Protein AF-I0L6U1-F1 (afdb_monomer)

Solvent-accessible surface area (backbone atoms only — not comparable to full-atom values): 15516 Å² total; per-residue (Å²): 133,87,78,76,74,51,78,71,51,51,55,49,51,53,52,52,51,53,35,51,51,42,42,55,50,38,71,70,42,63,85,95,38,74,67,36,55,51,37,48,51,51,34,51,59,60,47,44,64,58,26,42,58,58,28,59,77,56,52,88,71,85,56,61,62,67,60,38,32,51,38,11,44,52,19,44,51,56,30,65,77,66,64,60,70,90,75,77,57,56,66,65,77,57,30,54,61,44,18,52,47,39,42,55,47,46,56,71,77,65,55,45,71,44,97,70,62,68,71,44,60,55,45,34,60,51,46,56,52,51,48,55,52,40,25,69,73,67,77,40,84,67,53,62,66,58,50,12,64,77,68,76,48,53,51,68,58,47,51,51,18,56,56,53,54,53,41,41,59,74,80,59,47,79,39,56,37,97,88,38,79,90,39,33,46,50,77,72,60,82,74,90,62,67,65,59,59,50,50,55,51,50,64,60,42,50,63,61,50,68,73,43,54,75,68,53,45,53,50,50,59,58,51,57,71,73,67,64,84,83,78,78,74,79,77,75,80,77,79,81,78,86,86,73,91,76,86,82,81,85,79,86,79,84,86,83,84,135

Organism: NCBI:txid1150864

InterPro domains:
  IPR007624 RNA polymerase sigma-70 region 3 [PF04539] (122-189)
  IPR007627 RNA polymerase sigma-70 region 2 [PF04542] (44-112)
  IPR013324 RNA polymerase sigma factor, region 3/4-like [SSF88659] (116-190)
  IPR013325 RNA polymerase sigma factor, region 2 [SSF88946] (26-112)
  IPR014284 RNA polymerase sigma-70-like domain [TIGR02937] (39-222)

Nearest PDB structures (foldseek):
  6ccv-assembly1_F  TM=6.770E-01  e=2.256E-10  Mycolicibacterium smegmatis MC2 155
  5tw1-assembly1_F  TM=6.681E-01  e=2.256E-10  Mycolicibacterium smegmatis MC2 155
  8r6p-assembly1_F  TM=6.878E-01  e=1.847E-10  Mycolicibacterium smegmatis MC2 155
  6dcf-assembly1_F  TM=6.443E-01  e=2.042E-10  Mycolicibacterium smegmatis MC2 155
  5x22-assembly1_F  TM=7.477E-01  e=3.909E-09  Thermus thermophilus HB27

Secondary structure (DSSP, 8-state):
---PPPHHHHHHHHHHHHHHHHHHHHHHSPTT-HHHHHHHHHHHHHHHHHHHHHHHTTTTSSS-HHHHHHHHHHHHHHHHHH--GGG---HHHHHHHHHHHHHHHHHHHTS-SS---HHHHHHHHHHHHHHHHHHHHHSSPPPHHHHHHHHTS-HHHHHHHHHHHHTT-PPPTTSBPSS-TT-BGGGG-----HHHHHHHHHHHHHHHHHTS-HHHHHHHHHHHHH---------PPPPPP-----PPP---------

Foldseek 3Di:
DDDDDDPVVVVVVVLVVVLQVLLVVLQPDDPPDPVNVVSLVVNLVSCLVVLLVLLVVVPPVQDDSVVSSVQLSVLQSVLSVPDDCVVVDDSCRSSNVSSNVSSVVCLQPPQFQDDDDPLLSVVLVLLVVLQVVVCVVVVHGDDLVSSCVVVVHDSVSSVSSVVSVCRSDDDDQQPADPVDNPHGVVNPDDDDDVVVVVVVVVVVVPVVLVPDDPVVNVVCVVVVVVDDDDPPDPDDPDDDDDPDDDDDDDDDDDDDDD

pLDDT: mean 78.31, std 18.58, range [31.81, 97.38]

Structure (mmCIF, N/CA/C/O backbone):
data_AF-I0L6U1-F1
#
_entry.id   AF-I0L6U1-F1
#
loop_
_atom_site.group_PDB
_atom_site.id
_atom_site.type_symbol
_atom_site.label_atom_id
_atom_site.label_alt_id
_atom_site.label_comp_id
_atom_site.label_asym_id
_atom_site.label_entity_id
_atom_site.label_seq_id
_atom_site.pdbx_PDB_ins_code
_atom_site.Cartn_x
_atom_site.Cartn_y
_atom_site.Cartn_z
_atom_site.occupancy
_atom_site.B_iso_or_equiv
_atom_site.auth_seq_id
_atom_site.auth_comp_id
_atom_site.auth_asym_id
_atom_site.auth_atom_id
_atom_site.pdbx_PDB_model_num
ATOM 1 N N . MET A 1 1 ? -3.133 31.484 -28.232 1.00 36.41 1 MET A N 1
ATOM 2 C CA . MET A 1 1 ? -2.146 32.046 -27.288 1.00 36.41 1 MET A CA 1
ATOM 3 C C . MET A 1 1 ? -1.251 30.884 -26.896 1.00 36.41 1 MET A C 1
ATOM 5 O O . MET A 1 1 ? -1.637 30.113 -26.030 1.00 36.41 1 MET A O 1
ATOM 9 N N . ASP A 1 2 ? -0.146 30.685 -27.615 1.00 44.88 2 ASP A N 1
ATOM 10 C CA . ASP A 1 2 ? 0.854 29.675 -27.253 1.00 44.88 2 ASP A CA 1
ATOM 11 C C . ASP A 1 2 ? 1.682 30.226 -26.095 1.00 44.88 2 ASP A C 1
ATOM 13 O O . ASP A 1 2 ? 2.435 31.189 -26.252 1.00 44.88 2 ASP A O 1
ATOM 17 N N . VAL A 1 3 ? 1.473 29.671 -24.903 1.00 53.56 3 VAL A N 1
ATOM 18 C CA . VAL A 1 3 ? 2.303 29.975 -23.739 1.00 53.56 3 VAL A CA 1
ATOM 19 C C . VAL A 1 3 ? 3.623 29.244 -23.948 1.00 53.56 3 VAL A C 1
ATOM 21 O O . VAL A 1 3 ? 3.666 28.017 -23.910 1.00 53.56 3 VAL A O 1
ATOM 24 N N . ALA A 1 4 ? 4.691 29.995 -24.221 1.00 51.00 4 ALA A N 1
ATOM 25 C CA . ALA A 1 4 ? 6.026 29.429 -24.359 1.00 51.00 4 ALA A CA 1
ATOM 26 C C . ALA A 1 4 ? 6.419 28.709 -23.052 1.00 51.00 4 ALA A C 1
ATOM 28 O O . ALA A 1 4 ? 6.238 29.289 -21.975 1.00 51.00 4 ALA A O 1
ATOM 29 N N . PRO A 1 5 ? 6.951 27.474 -23.126 1.00 52.81 5 PRO A N 1
ATOM 30 C CA . PRO A 1 5 ? 7.275 26.693 -21.941 1.00 52.81 5 PRO A CA 1
ATOM 31 C C . PRO A 1 5 ? 8.310 27.429 -21.092 1.00 52.81 5 PRO A C 1
ATOM 33 O O . PRO A 1 5 ? 9.274 28.009 -21.603 1.00 52.81 5 PRO A O 1
ATOM 36 N N . THR A 1 6 ? 8.104 27.409 -19.780 1.00 72.50 6 THR A N 1
ATOM 37 C CA . THR A 1 6 ? 9.019 28.012 -18.811 1.00 72.50 6 THR A CA 1
ATOM 38 C C . THR A 1 6 ? 10.392 27.336 -18.879 1.00 72.50 6 THR A C 1
ATOM 40 O O . THR A 1 6 ? 10.518 26.170 -19.251 1.00 72.50 6 THR A O 1
ATOM 43 N N . ARG A 1 7 ? 11.458 28.033 -18.463 1.00 61.06 7 ARG A N 1
ATOM 44 C CA . ARG A 1 7 ? 12.828 27.476 -18.442 1.00 61.06 7 ARG A CA 1
ATOM 45 C C . ARG A 1 7 ? 12.918 26.131 -17.698 1.00 61.06 7 ARG A C 1
ATOM 47 O O . ARG A 1 7 ? 13.740 25.296 -18.050 1.00 61.06 7 ARG A O 1
ATOM 54 N N . GLY A 1 8 ? 12.072 25.911 -16.687 1.00 55.09 8 GLY A N 1
ATOM 55 C CA . GLY A 1 8 ? 11.981 24.639 -15.962 1.00 55.09 8 GLY A CA 1
ATOM 56 C C . GLY A 1 8 ? 11.277 23.519 -16.738 1.00 55.09 8 GLY A C 1
ATOM 57 O O . GLY A 1 8 ? 11.640 22.357 -16.576 1.00 55.09 8 GLY A O 1
ATOM 58 N N . GLU A 1 9 ? 10.310 23.847 -17.595 1.00 58.50 9 GLU A N 1
ATOM 59 C CA . GLU A 1 9 ? 9.655 22.887 -18.495 1.00 58.50 9 GLU A CA 1
ATOM 60 C C . GLU A 1 9 ? 10.578 22.485 -19.642 1.00 58.50 9 GLU A C 1
ATOM 62 O O . GLU A 1 9 ? 10.697 21.300 -19.919 1.00 58.50 9 GLU A O 1
ATOM 67 N N . GLN A 1 10 ? 11.327 23.430 -20.217 1.00 55.44 10 GLN A N 1
ATOM 68 C CA . GLN A 1 10 ? 12.311 23.143 -21.270 1.00 55.44 10 GLN A CA 1
ATOM 69 C C . GLN A 1 10 ? 13.421 22.193 -20.792 1.00 55.44 10 GLN A C 1
ATOM 71 O O . GLN A 1 10 ? 13.793 21.263 -21.500 1.00 55.44 10 GLN A O 1
ATOM 76 N N . VAL A 1 11 ? 13.925 22.388 -19.566 1.00 59.78 11 VAL A N 1
ATOM 77 C CA . VAL A 1 11 ? 14.947 21.508 -18.968 1.00 59.78 11 VAL A CA 1
ATOM 78 C C . VAL A 1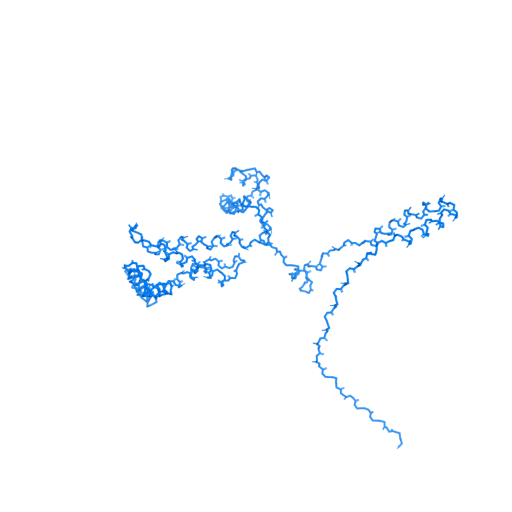 11 ? 14.398 20.105 -18.691 1.00 59.78 11 VAL A C 1
ATOM 80 O O . VAL A 1 11 ? 15.120 19.127 -18.860 1.00 59.78 11 VAL A O 1
ATOM 83 N N . ARG A 1 12 ? 13.128 19.986 -18.286 1.00 60.38 12 ARG A N 1
ATOM 84 C CA . ARG A 1 12 ? 12.466 18.683 -18.108 1.00 60.38 12 ARG A CA 1
ATOM 85 C C . ARG A 1 12 ? 12.261 17.972 -19.441 1.00 60.38 12 ARG A C 1
ATOM 87 O O . ARG A 1 12 ? 12.571 16.797 -19.542 1.00 60.38 12 ARG A O 1
ATOM 94 N N . GLN A 1 13 ? 11.816 18.706 -20.453 1.00 61.59 13 GLN A N 1
ATOM 95 C CA . GLN A 1 13 ? 11.529 18.175 -21.780 1.00 61.59 13 GLN A CA 1
ATOM 96 C C . GLN A 1 13 ? 12.799 17.661 -22.479 1.00 61.59 13 GLN A C 1
ATOM 98 O O . GLN A 1 13 ? 12.787 16.566 -23.024 1.00 61.59 13 GLN A O 1
ATOM 103 N N . ALA A 1 14 ? 13.919 18.383 -22.362 1.00 57.34 14 ALA A N 1
ATOM 104 C CA . ALA A 1 14 ? 15.221 17.912 -22.842 1.00 57.34 14 ALA A CA 1
ATOM 105 C C . ALA A 1 14 ? 15.718 16.662 -22.085 1.00 57.34 14 ALA A C 1
ATOM 107 O O . ALA A 1 14 ? 16.212 15.723 -22.700 1.00 57.34 14 ALA A O 1
ATOM 108 N N . ALA A 1 15 ? 15.539 16.610 -20.759 1.00 63.19 15 ALA A N 1
ATOM 109 C CA . ALA A 1 15 ? 15.903 15.431 -19.969 1.00 63.19 15 ALA A CA 1
ATOM 110 C C . ALA A 1 15 ? 15.043 14.197 -20.311 1.00 63.19 15 ALA A C 1
ATOM 112 O O . ALA A 1 15 ? 15.543 13.073 -20.275 1.00 63.19 15 ALA A O 1
ATOM 113 N N . ASP A 1 16 ? 13.771 14.404 -20.661 1.00 72.38 16 ASP A N 1
ATOM 114 C CA . ASP A 1 16 ? 12.862 13.344 -21.103 1.00 72.38 16 ASP A CA 1
ATOM 115 C C . ASP A 1 16 ? 13.254 12.807 -22.497 1.00 72.38 16 ASP A C 1
ATOM 117 O O . ASP A 1 16 ? 13.205 11.595 -22.727 1.00 72.38 16 ASP A O 1
ATOM 121 N N . GLU A 1 17 ? 13.701 13.678 -23.411 1.00 74.94 17 GLU A N 1
ATOM 122 C CA . GLU A 1 17 ? 14.221 13.293 -24.733 1.00 74.94 17 GLU A CA 1
ATOM 123 C C . GLU A 1 17 ? 15.527 12.487 -24.629 1.00 74.94 17 GLU A C 1
ATOM 125 O O . GLU A 1 17 ? 15.650 11.425 -25.248 1.00 74.94 17 GLU A O 1
ATOM 130 N N . ASP A 1 18 ? 16.463 12.926 -23.783 1.00 81.88 18 ASP A N 1
ATOM 131 C CA . ASP A 1 18 ? 17.715 12.207 -23.521 1.00 81.88 18 ASP A CA 1
ATOM 132 C C . ASP A 1 18 ? 17.451 10.823 -22.896 1.00 81.88 18 ASP A C 1
ATOM 134 O O . ASP A 1 18 ? 18.053 9.817 -23.286 1.00 81.88 18 ASP A O 1
ATOM 138 N N . ALA A 1 19 ? 16.497 10.735 -21.962 1.00 85.88 19 ALA A N 1
ATOM 139 C CA . ALA A 1 19 ? 16.099 9.473 -21.341 1.00 85.88 19 ALA A CA 1
ATOM 140 C C . ALA A 1 19 ? 15.472 8.494 -22.351 1.00 85.88 19 ALA A C 1
ATOM 142 O O . ALA A 1 19 ? 15.736 7.288 -22.302 1.00 85.88 19 ALA A O 1
ATOM 143 N N . ALA A 1 20 ? 14.670 9.001 -23.293 1.00 85.44 20 ALA A N 1
ATOM 144 C CA . ALA A 1 20 ? 14.087 8.199 -24.364 1.00 85.44 20 ALA A CA 1
ATOM 145 C C . ALA A 1 20 ? 15.154 7.678 -25.343 1.00 85.44 20 ALA A C 1
ATOM 147 O O . ALA A 1 20 ? 15.088 6.520 -25.766 1.00 85.44 20 ALA A O 1
ATOM 148 N N . ALA A 1 21 ? 16.167 8.491 -25.663 1.00 87.94 21 ALA A N 1
ATOM 149 C CA . ALA A 1 21 ? 17.284 8.080 -26.510 1.00 87.94 21 ALA A CA 1
ATOM 150 C C . ALA A 1 21 ? 18.113 6.953 -25.866 1.00 87.94 21 ALA A C 1
ATOM 152 O O . ALA A 1 21 ? 18.388 5.943 -26.523 1.00 87.94 21 ALA A O 1
ATOM 153 N N . LEU A 1 22 ? 18.431 7.076 -24.571 1.00 91.06 22 LEU A N 1
ATOM 154 C CA . LEU A 1 22 ? 19.118 6.032 -23.799 1.00 91.06 22 LEU A CA 1
ATOM 155 C C . LEU A 1 22 ? 18.323 4.722 -23.780 1.00 91.06 22 LEU A C 1
ATOM 157 O O . LEU A 1 22 ? 18.888 3.643 -23.964 1.00 91.06 22 LEU A O 1
ATOM 161 N N . LEU A 1 23 ? 17.000 4.803 -23.605 1.00 90.81 23 LEU A N 1
ATOM 162 C CA . LEU A 1 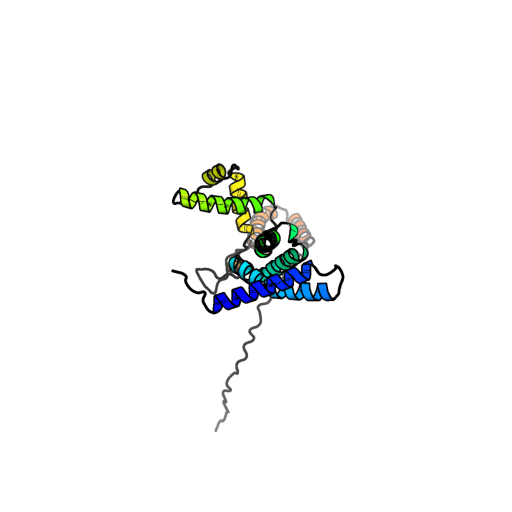23 ? 16.133 3.627 -23.627 1.00 90.81 23 LEU A CA 1
ATOM 163 C C . LEU A 1 23 ? 16.124 2.956 -25.008 1.00 90.81 23 LEU A C 1
ATOM 165 O O . LEU A 1 23 ? 16.196 1.730 -25.102 1.00 90.81 23 LEU A O 1
ATOM 169 N N . ALA A 1 24 ? 16.085 3.739 -26.086 1.00 89.50 24 ALA A N 1
ATOM 170 C CA . ALA A 1 24 ? 16.144 3.206 -27.443 1.00 89.50 24 ALA A CA 1
ATOM 171 C C . ALA A 1 24 ? 17.492 2.526 -27.747 1.00 89.50 24 ALA A C 1
ATOM 173 O O . ALA A 1 24 ? 17.530 1.529 -28.470 1.00 89.50 24 ALA A O 1
ATOM 174 N N . GLU A 1 25 ? 18.612 3.042 -27.231 1.00 90.44 25 GLU A N 1
ATOM 175 C CA . GLU A 1 25 ? 19.919 2.369 -27.305 1.00 90.44 25 GLU A CA 1
ATOM 176 C C . GLU A 1 25 ? 19.929 1.068 -26.486 1.00 90.44 25 GLU A C 1
ATOM 178 O O . GLU A 1 25 ? 20.313 0.018 -27.006 1.00 90.44 25 GLU A O 1
ATOM 183 N N . TYR A 1 26 ? 19.429 1.104 -25.246 1.00 91.31 26 TYR A N 1
ATOM 184 C CA . TYR A 1 26 ? 19.311 -0.068 -24.373 1.00 91.31 26 TYR A CA 1
ATOM 185 C C . TYR A 1 26 ? 18.528 -1.215 -25.026 1.00 91.31 26 TYR A C 1
ATOM 187 O O . TYR A 1 26 ? 18.982 -2.360 -25.007 1.00 91.31 26 TYR A O 1
ATOM 195 N N . VAL A 1 27 ? 17.382 -0.917 -25.645 1.00 89.00 27 VAL A N 1
ATOM 196 C CA . VAL A 1 27 ? 16.539 -1.937 -26.284 1.00 89.00 27 VAL A CA 1
ATOM 197 C C . VAL A 1 27 ? 17.226 -2.565 -27.502 1.00 89.00 27 VAL A C 1
ATOM 199 O O . VAL A 1 27 ? 17.110 -3.773 -27.704 1.00 89.00 27 VAL A O 1
ATOM 202 N N . ARG A 1 28 ? 17.971 -1.775 -28.289 1.00 88.56 28 ARG A N 1
ATOM 203 C CA . ARG A 1 28 ? 18.677 -2.242 -29.500 1.00 88.56 28 ARG A CA 1
ATOM 204 C C . ARG A 1 28 ? 19.977 -2.996 -29.213 1.00 88.56 28 ARG A C 1
ATOM 206 O O . ARG A 1 28 ? 20.454 -3.718 -30.083 1.00 88.56 28 ARG A O 1
ATOM 213 N N . THR A 1 29 ? 20.568 -2.805 -28.036 1.00 90.06 29 THR A N 1
ATOM 214 C CA . THR A 1 29 ? 21.841 -3.435 -27.656 1.00 90.06 29 THR A CA 1
ATOM 215 C C . THR A 1 29 ? 21.640 -4.924 -27.378 1.00 90.06 29 THR A C 1
ATOM 217 O O . THR A 1 29 ? 20.667 -5.301 -26.733 1.00 90.06 29 THR A O 1
ATOM 220 N N . GLU A 1 30 ? 22.561 -5.787 -27.805 1.00 84.00 30 GLU A N 1
ATOM 221 C CA . GLU A 1 30 ? 22.468 -7.233 -27.567 1.00 84.00 30 GLU A CA 1
ATOM 222 C C . GLU A 1 30 ? 22.406 -7.596 -26.074 1.00 84.00 30 GLU A C 1
ATOM 224 O O . GLU A 1 30 ? 23.002 -6.939 -25.208 1.00 84.00 30 GLU A O 1
ATOM 229 N N . VAL A 1 31 ? 21.650 -8.656 -25.777 1.00 81.00 31 VAL A N 1
ATOM 230 C CA . VAL A 1 31 ? 21.481 -9.199 -24.424 1.00 81.00 31 VAL A CA 1
ATOM 231 C C . VAL A 1 31 ? 22.826 -9.732 -23.908 1.00 81.00 31 VAL A C 1
ATOM 233 O O . VAL A 1 31 ? 23.614 -10.261 -24.680 1.00 81.00 31 VAL A O 1
ATOM 236 N N . ASP A 1 32 ? 23.072 -9.592 -22.602 1.00 79.25 32 ASP A N 1
ATOM 237 C CA . ASP A 1 32 ? 24.260 -10.115 -21.896 1.00 79.25 32 ASP A CA 1
ATOM 238 C C . ASP A 1 32 ? 25.607 -9.432 -22.219 1.00 79.25 32 ASP A C 1
ATOM 240 O O . ASP A 1 32 ? 26.688 -9.979 -22.014 1.00 79.25 32 ASP A O 1
ATOM 244 N N . THR A 1 33 ? 25.564 -8.183 -22.685 1.00 89.00 33 THR A N 1
ATOM 245 C CA . THR A 1 33 ? 26.766 -7.352 -22.846 1.00 89.00 33 THR A CA 1
ATOM 246 C C . THR A 1 33 ? 26.989 -6.443 -21.633 1.00 89.00 33 THR A C 1
ATOM 248 O O . THR A 1 33 ? 26.040 -5.906 -21.054 1.00 89.00 33 THR A O 1
ATOM 251 N N . ALA A 1 34 ? 28.255 -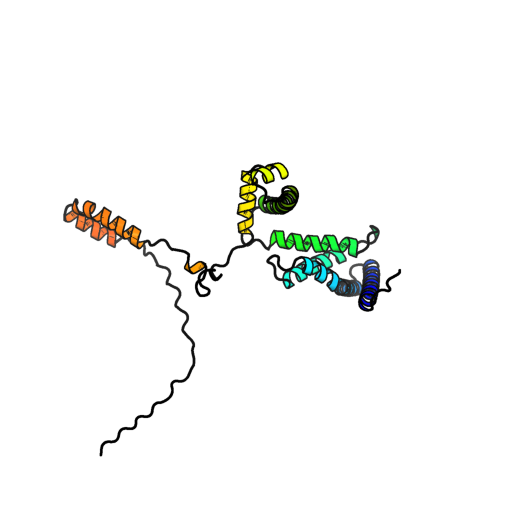6.188 -21.275 1.00 90.62 34 ALA A N 1
ATOM 252 C CA . ALA A 1 34 ? 28.603 -5.214 -20.230 1.00 90.62 34 ALA A CA 1
ATOM 253 C C . ALA A 1 34 ? 28.003 -3.826 -20.529 1.00 90.62 34 ALA A C 1
ATOM 255 O O . ALA A 1 34 ? 27.442 -3.175 -19.647 1.00 90.62 34 ALA A O 1
ATOM 256 N N . ARG A 1 35 ? 28.011 -3.438 -21.812 1.00 89.69 35 ARG A N 1
ATOM 257 C CA . ARG A 1 35 ? 27.401 -2.198 -22.299 1.00 89.69 35 ARG A CA 1
ATOM 258 C C . ARG A 1 35 ? 25.899 -2.132 -22.018 1.00 89.69 35 ARG A C 1
ATOM 260 O O . ARG A 1 35 ? 25.410 -1.090 -21.591 1.00 89.69 35 ARG A O 1
ATOM 267 N N . ARG A 1 36 ? 25.156 -3.230 -22.196 1.00 90.38 36 ARG A N 1
ATOM 268 C CA . ARG A 1 36 ? 23.719 -3.266 -21.882 1.00 90.38 36 ARG A CA 1
ATOM 269 C C . ARG A 1 36 ? 23.456 -3.055 -20.392 1.00 90.38 36 ARG A C 1
ATOM 271 O O . ARG A 1 36 ? 22.470 -2.409 -20.044 1.00 90.38 36 ARG A O 1
ATOM 278 N N . GLN A 1 37 ? 24.325 -3.554 -19.515 1.00 90.94 37 GLN A N 1
ATOM 279 C CA . GLN A 1 37 ? 24.183 -3.363 -18.070 1.00 90.94 37 GLN A CA 1
ATOM 280 C C . GLN A 1 37 ? 24.470 -1.916 -17.633 1.00 90.94 37 GLN A C 1
ATOM 282 O O . GLN A 1 37 ? 23.784 -1.382 -16.752 1.00 90.94 37 GLN A O 1
ATOM 287 N N . GLU A 1 38 ? 25.445 -1.262 -18.266 1.00 93.19 38 GLU A N 1
ATOM 288 C CA . GLU A 1 38 ? 25.709 0.171 -18.089 1.00 93.19 38 GLU A CA 1
ATOM 289 C C . GLU A 1 38 ? 24.510 1.003 -18.551 1.00 93.19 38 GLU A C 1
ATOM 291 O O . GLU A 1 38 ? 23.947 1.758 -17.757 1.00 93.19 38 GLU A O 1
ATOM 296 N N . LEU A 1 39 ? 24.039 0.767 -19.780 1.00 93.50 39 LEU A N 1
ATOM 297 C CA . LEU A 1 39 ? 22.868 1.438 -20.349 1.00 93.50 39 LEU A CA 1
ATOM 298 C C . LEU A 1 39 ? 21.620 1.238 -19.491 1.00 93.50 39 LEU A C 1
ATOM 300 O O . LEU A 1 39 ? 20.900 2.192 -19.219 1.00 93.50 39 LEU A O 1
ATOM 304 N N . ARG A 1 40 ? 21.386 0.023 -18.985 1.00 94.12 40 ARG A N 1
ATOM 305 C CA . ARG A 1 40 ? 20.296 -0.256 -18.041 1.00 94.12 40 ARG A CA 1
ATOM 306 C C . ARG A 1 40 ? 20.372 0.657 -16.820 1.00 94.12 40 ARG A C 1
ATOM 308 O O . ARG A 1 40 ? 19.365 1.217 -16.394 1.00 94.12 40 ARG A O 1
ATOM 315 N N . THR A 1 41 ? 21.564 0.800 -16.248 1.00 94.69 41 THR A N 1
ATOM 316 C CA . THR A 1 41 ? 21.791 1.639 -15.066 1.00 94.69 41 THR A CA 1
ATOM 317 C C . THR A 1 41 ? 21.564 3.116 -15.383 1.00 94.69 41 THR A C 1
ATOM 319 O O . THR A 1 41 ? 20.949 3.820 -14.583 1.00 94.69 41 THR A O 1
ATOM 322 N N . GLU A 1 42 ? 22.022 3.585 -16.543 1.00 94.81 42 GLU A N 1
ATOM 323 C CA . GLU A 1 42 ? 21.817 4.958 -17.015 1.00 94.81 42 GLU A CA 1
ATOM 324 C C . GLU A 1 42 ? 20.336 5.266 -17.254 1.00 94.81 42 GLU A C 1
ATOM 326 O O . GLU A 1 42 ? 19.833 6.260 -16.732 1.00 94.81 42 GLU A O 1
ATOM 331 N N . VAL A 1 43 ? 19.611 4.371 -17.931 1.00 94.38 43 VAL A N 1
ATOM 332 C CA . VAL A 1 43 ? 18.160 4.479 -18.150 1.00 94.38 43 VAL A CA 1
ATOM 333 C C . VAL A 1 43 ? 17.413 4.538 -16.819 1.00 94.38 43 VAL A C 1
ATOM 335 O O . VAL A 1 43 ? 16.596 5.433 -16.607 1.00 94.38 43 VAL A O 1
ATOM 338 N N . ILE A 1 44 ? 17.713 3.632 -15.880 1.00 94.81 44 ILE A N 1
ATOM 339 C CA . ILE A 1 44 ? 17.081 3.651 -14.553 1.00 94.81 44 ILE A CA 1
ATOM 340 C C . ILE A 1 44 ? 17.337 4.996 -13.867 1.00 94.81 44 ILE A C 1
ATOM 342 O O . ILE A 1 44 ? 16.394 5.596 -13.354 1.00 94.81 44 ILE A O 1
ATOM 346 N N . ARG A 1 45 ? 18.582 5.495 -13.880 1.00 95.06 45 ARG A N 1
ATOM 347 C CA . ARG A 1 45 ? 18.940 6.791 -13.280 1.00 95.06 45 ARG A CA 1
ATOM 348 C C . ARG A 1 45 ? 18.182 7.951 -13.917 1.00 95.06 45 ARG A C 1
ATOM 350 O O . ARG A 1 45 ? 17.690 8.801 -13.176 1.00 95.06 45 ARG A O 1
ATOM 357 N N . ALA A 1 46 ? 18.055 7.960 -15.242 1.00 94.31 46 ALA A N 1
ATOM 358 C CA . ALA A 1 46 ? 17.331 8.992 -15.976 1.00 94.31 46 ALA A CA 1
ATOM 359 C C . ALA A 1 46 ? 15.852 9.060 -15.557 1.00 94.31 46 ALA A C 1
ATOM 361 O O . ALA A 1 46 ? 15.313 10.147 -15.363 1.00 94.31 46 ALA A O 1
ATOM 362 N N . PHE A 1 47 ? 15.218 7.910 -15.301 1.00 94.44 47 PHE A N 1
ATOM 363 C CA . PHE A 1 47 ? 13.811 7.834 -14.891 1.00 94.44 47 PHE A CA 1
ATOM 364 C C . PHE A 1 47 ? 13.571 7.818 -13.365 1.00 94.44 47 PHE A C 1
ATOM 366 O O . PHE A 1 47 ? 12.416 7.796 -12.929 1.00 94.44 47 PHE A O 1
ATOM 373 N N . LEU A 1 48 ? 14.604 7.901 -12.514 1.00 94.62 48 LEU A N 1
ATOM 374 C CA . LEU A 1 48 ? 14.422 8.009 -11.053 1.00 94.62 48 LEU A CA 1
ATOM 375 C C . LEU A 1 48 ? 13.507 9.175 -10.623 1.00 94.62 48 LEU A C 1
ATOM 377 O O . LEU A 1 48 ? 12.676 8.972 -9.728 1.00 94.62 48 LEU A O 1
ATOM 381 N N . PRO A 1 49 ? 13.581 10.380 -11.230 1.00 94.62 49 PRO A N 1
ATOM 382 C CA . PRO A 1 49 ? 12.669 11.471 -10.895 1.00 94.62 49 PRO A CA 1
ATOM 383 C C . PRO A 1 49 ? 11.196 11.116 -11.130 1.00 94.62 49 PRO A C 1
ATOM 385 O O . PRO A 1 49 ? 10.348 11.508 -10.327 1.00 94.62 49 PRO A O 1
ATOM 388 N N . LEU A 1 50 ? 10.877 10.338 -12.173 1.00 93.06 50 LEU A N 1
ATOM 389 C CA . LEU A 1 50 ? 9.517 9.856 -12.437 1.00 93.06 50 LEU A CA 1
ATOM 390 C C . LEU A 1 50 ? 9.024 8.972 -11.286 1.00 93.06 50 LEU A C 1
ATOM 392 O O . LEU A 1 50 ? 7.956 9.230 -10.727 1.00 93.06 50 LEU A O 1
ATOM 396 N N . ALA A 1 51 ? 9.819 7.976 -10.886 1.00 95.00 51 ALA A N 1
ATOM 397 C CA . ALA A 1 51 ? 9.483 7.093 -9.770 1.00 95.00 51 ALA A CA 1
ATOM 398 C C . ALA A 1 51 ? 9.287 7.879 -8.461 1.00 95.00 51 ALA A C 1
ATOM 400 O O . ALA A 1 51 ? 8.297 7.672 -7.755 1.00 95.00 51 ALA A O 1
ATOM 401 N N . ARG A 1 52 ? 10.167 8.849 -8.174 1.00 96.25 52 ARG A N 1
ATOM 402 C CA . ARG A 1 52 ? 10.057 9.728 -6.998 1.00 96.25 52 ARG A CA 1
ATOM 403 C C . ARG A 1 52 ? 8.782 10.572 -7.022 1.00 96.25 52 ARG A C 1
ATOM 405 O O . ARG A 1 52 ? 8.083 10.655 -6.015 1.00 96.25 52 ARG A O 1
ATOM 412 N N . ASN A 1 53 ? 8.451 11.168 -8.168 1.00 94.88 53 ASN A N 1
ATOM 413 C CA . ASN A 1 53 ? 7.234 11.963 -8.339 1.00 94.88 53 ASN A CA 1
ATOM 414 C C . ASN A 1 53 ? 5.963 11.122 -8.173 1.00 94.88 53 ASN A C 1
ATOM 416 O O . ASN A 1 53 ? 4.976 11.607 -7.620 1.00 94.88 53 ASN A O 1
ATOM 420 N N . LEU A 1 54 ? 5.974 9.864 -8.621 1.00 93.62 54 LEU A N 1
ATOM 421 C CA . LEU A 1 54 ? 4.866 8.938 -8.396 1.00 93.62 54 LEU A CA 1
ATOM 422 C C . LEU A 1 54 ? 4.743 8.560 -6.915 1.00 93.62 54 LEU A C 1
ATOM 424 O O . LEU A 1 54 ? 3.634 8.609 -6.387 1.00 93.62 54 LEU A O 1
ATOM 428 N N . ALA A 1 55 ? 5.853 8.268 -6.230 1.00 94.25 55 ALA A N 1
ATOM 429 C CA . ALA A 1 55 ? 5.868 7.958 -4.797 1.00 94.25 55 ALA A CA 1
ATOM 430 C C . ALA A 1 55 ? 5.323 9.111 -3.932 1.00 94.25 55 ALA A C 1
ATOM 432 O O . ALA A 1 55 ? 4.519 8.876 -3.031 1.00 94.25 55 ALA A O 1
ATOM 433 N N . LEU A 1 56 ? 5.672 10.365 -4.250 1.00 93.50 56 LEU A N 1
ATOM 434 C CA . LEU A 1 56 ? 5.202 11.555 -3.522 1.00 93.50 56 LEU A CA 1
ATOM 435 C C . LEU A 1 56 ? 3.669 11.676 -3.466 1.00 93.50 56 LEU A C 1
ATOM 437 O O . LEU A 1 56 ? 3.120 12.165 -2.479 1.00 93.50 56 LEU A O 1
ATOM 441 N N . ARG A 1 57 ? 2.948 11.166 -4.474 1.00 90.81 57 ARG A N 1
ATOM 442 C CA . ARG A 1 57 ? 1.470 11.156 -4.493 1.00 90.81 57 ARG A CA 1
ATOM 443 C C . ARG A 1 57 ? 0.855 10.253 -3.417 1.00 90.81 57 ARG A C 1
ATOM 445 O O . ARG A 1 57 ? -0.342 10.347 -3.145 1.00 90.81 57 ARG A O 1
ATOM 452 N N . TYR A 1 58 ? 1.657 9.364 -2.836 1.00 87.75 58 TYR A N 1
ATOM 453 C CA . TYR A 1 58 ? 1.262 8.409 -1.804 1.00 87.75 58 TYR A CA 1
ATOM 454 C C . TYR A 1 58 ? 1.805 8.772 -0.416 1.00 87.75 58 TYR A C 1
ATOM 456 O O . TYR A 1 58 ? 1.568 8.017 0.527 1.00 87.75 58 TYR A O 1
ATOM 464 N N . HIS A 1 59 ? 2.490 9.915 -0.268 1.00 84.88 59 HIS A N 1
ATOM 465 C CA . HIS A 1 59 ? 2.986 10.363 1.034 1.00 84.88 59 HIS A CA 1
ATOM 466 C C . HIS A 1 59 ? 1.835 10.558 2.042 1.00 84.88 59 HIS A C 1
ATOM 468 O O . HIS A 1 59 ? 0.690 10.816 1.658 1.00 84.88 59 HIS A O 1
ATOM 474 N N . GLY A 1 60 ? 2.145 10.425 3.335 1.00 74.81 60 GLY A N 1
ATOM 475 C CA . GLY A 1 60 ? 1.180 10.657 4.416 1.00 74.81 60 GLY A CA 1
ATOM 476 C C . GLY A 1 60 ? 0.144 9.542 4.611 1.00 74.81 60 GLY A C 1
ATOM 477 O O . GLY A 1 60 ? -0.846 9.752 5.301 1.00 74.81 60 GLY A O 1
ATOM 478 N N . ARG A 1 61 ? 0.347 8.355 4.022 1.00 79.00 61 ARG A N 1
ATOM 479 C CA . ARG A 1 61 ? -0.573 7.200 4.130 1.00 79.00 61 ARG A CA 1
ATOM 480 C C . ARG A 1 61 ? -0.114 6.106 5.102 1.00 79.00 61 ARG A C 1
ATOM 482 O O . ARG A 1 61 ? -0.553 4.964 4.985 1.00 79.00 61 ARG A O 1
ATOM 489 N N . GLY A 1 62 ? 0.759 6.460 6.044 1.00 73.94 62 GLY A N 1
ATOM 490 C CA . GLY A 1 62 ? 1.270 5.541 7.065 1.00 73.94 62 GLY A CA 1
ATOM 491 C C . GLY A 1 62 ? 2.517 4.745 6.671 1.00 73.94 62 GLY A C 1
ATOM 492 O O . GLY A 1 62 ? 2.872 3.836 7.403 1.00 73.94 62 GLY A O 1
ATOM 493 N N . GLU A 1 63 ? 3.180 5.095 5.564 1.00 84.19 63 GLU A N 1
ATOM 494 C CA . GLU A 1 63 ? 4.498 4.558 5.186 1.00 84.19 63 GLU A CA 1
ATOM 495 C C . GLU A 1 63 ? 5.520 5.694 5.028 1.00 84.19 63 GLU A C 1
ATOM 497 O O . GLU A 1 63 ? 5.154 6.760 4.501 1.00 84.19 63 GLU A O 1
ATOM 502 N N . PRO A 1 64 ? 6.785 5.500 5.450 1.00 88.06 64 PRO A N 1
ATOM 503 C CA . PRO A 1 64 ? 7.862 6.452 5.214 1.00 88.06 64 PRO A CA 1
ATOM 504 C C . PRO A 1 64 ? 8.052 6.740 3.723 1.00 88.06 64 PRO A C 1
ATOM 506 O O . PRO A 1 64 ? 7.964 5.856 2.871 1.00 88.06 64 PRO A O 1
ATOM 509 N N . LEU A 1 65 ? 8.354 7.998 3.389 1.00 90.56 65 LEU A N 1
ATOM 510 C CA . LEU A 1 65 ? 8.551 8.396 1.994 1.00 90.56 65 LEU A CA 1
ATOM 511 C C . LEU A 1 65 ? 9.696 7.617 1.329 1.00 90.56 65 LEU A C 1
ATOM 513 O O . LEU A 1 65 ? 9.582 7.269 0.155 1.00 90.56 65 LEU A O 1
ATOM 517 N N . ASP A 1 66 ? 10.767 7.327 2.064 1.00 94.00 66 ASP A N 1
ATOM 518 C CA . ASP A 1 66 ? 11.923 6.603 1.533 1.00 94.00 66 ASP A CA 1
ATOM 519 C C . ASP A 1 66 ? 11.554 5.172 1.111 1.00 94.00 66 ASP A C 1
ATOM 521 O O . ASP A 1 66 ? 11.952 4.732 0.030 1.00 94.00 66 ASP A O 1
ATOM 525 N N . ASP A 1 67 ? 10.688 4.495 1.871 1.00 93.31 67 ASP A N 1
ATOM 526 C CA . ASP A 1 67 ? 10.188 3.153 1.542 1.00 93.31 67 ASP A CA 1
ATOM 527 C C . ASP A 1 67 ? 9.273 3.170 0.307 1.00 93.31 67 ASP A C 1
ATOM 529 O O . ASP A 1 67 ? 9.321 2.275 -0.550 1.00 93.31 67 ASP A O 1
ATOM 533 N N . LEU A 1 68 ? 8.474 4.232 0.155 1.00 94.31 68 LEU A N 1
ATOM 534 C CA . LEU A 1 68 ? 7.663 4.457 -1.044 1.00 94.31 68 LEU A CA 1
ATOM 535 C C . LEU A 1 68 ? 8.537 4.718 -2.272 1.00 94.31 68 LEU A C 1
ATOM 537 O O . LEU A 1 68 ? 8.270 4.165 -3.341 1.00 94.31 68 LEU A O 1
ATOM 541 N N . VAL A 1 69 ? 9.591 5.527 -2.135 1.00 96.50 69 VAL A N 1
ATOM 542 C CA . VAL A 1 69 ? 10.554 5.798 -3.211 1.00 96.50 69 VAL A CA 1
ATOM 543 C C . VAL A 1 69 ? 11.301 4.524 -3.593 1.00 96.50 69 VAL A C 1
ATOM 545 O O . VAL A 1 69 ? 11.458 4.248 -4.784 1.00 96.50 69 VAL A O 1
ATOM 548 N N . GLN A 1 70 ? 11.707 3.705 -2.623 1.00 96.25 70 GLN A N 1
ATOM 549 C CA . GLN A 1 70 ? 12.367 2.430 -2.887 1.00 96.25 70 GLN A CA 1
ATOM 550 C C . GLN A 1 70 ? 11.436 1.463 -3.627 1.00 96.25 70 GLN A C 1
ATOM 552 O O . GLN A 1 70 ? 11.819 0.885 -4.644 1.00 96.25 70 GLN A O 1
ATOM 557 N N . THR A 1 71 ? 10.188 1.339 -3.175 1.00 96.62 71 THR A N 1
ATOM 558 C CA . THR A 1 71 ? 9.174 0.511 -3.841 1.00 96.62 71 THR A CA 1
ATOM 559 C C . THR A 1 71 ? 8.909 0.994 -5.269 1.00 96.62 71 THR A C 1
ATOM 561 O O . THR A 1 71 ? 8.873 0.190 -6.202 1.00 96.62 71 THR A O 1
ATOM 564 N N . ALA A 1 72 ? 8.782 2.307 -5.468 1.00 97.12 72 ALA A N 1
ATOM 565 C CA . ALA A 1 72 ? 8.615 2.894 -6.793 1.00 97.12 72 ALA A CA 1
ATOM 566 C C . ALA A 1 72 ? 9.830 2.631 -7.696 1.00 97.12 72 ALA A C 1
ATOM 568 O O . ALA A 1 72 ? 9.670 2.357 -8.883 1.00 97.12 72 ALA A O 1
ATOM 569 N N . THR A 1 73 ? 11.037 2.661 -7.127 1.00 97.38 73 THR A N 1
ATOM 570 C CA . THR A 1 73 ? 12.288 2.355 -7.833 1.00 97.38 73 THR A CA 1
ATOM 571 C C . THR A 1 73 ? 12.333 0.892 -8.274 1.00 97.38 73 THR A C 1
ATOM 573 O O . THR A 1 73 ? 12.702 0.618 -9.409 1.00 97.38 73 THR A O 1
ATOM 576 N N . ILE A 1 74 ? 11.887 -0.052 -7.437 1.00 97.19 74 ILE A N 1
ATOM 577 C CA . ILE A 1 74 ? 11.743 -1.466 -7.831 1.00 97.19 74 ILE A CA 1
ATOM 578 C C . ILE A 1 74 ? 10.752 -1.602 -8.996 1.00 97.19 74 ILE A C 1
ATOM 580 O O . ILE A 1 74 ? 11.035 -2.298 -9.970 1.00 97.19 74 ILE A O 1
ATOM 584 N N . GLY A 1 75 ? 9.618 -0.899 -8.933 1.00 96.81 75 GLY A N 1
ATOM 585 C CA . GLY A 1 75 ? 8.652 -0.861 -10.032 1.00 96.81 75 GLY A CA 1
ATOM 586 C C . GLY A 1 75 ? 9.231 -0.287 -11.325 1.00 96.81 75 GLY A C 1
ATOM 587 O O . GLY A 1 75 ? 8.950 -0.811 -12.399 1.00 96.81 75 GLY A O 1
ATOM 588 N N . LEU A 1 76 ? 10.080 0.740 -11.228 1.00 97.38 76 LEU A N 1
ATOM 589 C CA . LEU A 1 76 ? 10.776 1.319 -12.376 1.00 97.38 76 LEU A CA 1
ATOM 590 C C . LEU A 1 76 ? 11.765 0.322 -12.981 1.00 97.38 76 LEU A C 1
ATOM 592 O O . LEU A 1 76 ? 11.770 0.142 -14.193 1.00 97.38 76 LEU A O 1
ATOM 596 N N . ILE A 1 77 ? 12.565 -0.347 -12.149 1.00 96.56 77 ILE A N 1
ATOM 597 C CA . ILE A 1 77 ? 13.507 -1.380 -12.593 1.00 96.56 77 ILE A CA 1
ATOM 598 C C . ILE A 1 77 ? 12.762 -2.476 -13.367 1.00 96.56 77 ILE A C 1
ATOM 600 O O . ILE A 1 77 ? 13.135 -2.798 -14.492 1.00 96.56 77 ILE A O 1
ATOM 604 N N . ASN A 1 78 ? 11.659 -2.979 -12.806 1.00 95.31 78 ASN A N 1
ATOM 605 C CA . ASN A 1 78 ? 10.823 -3.985 -13.461 1.00 95.31 78 ASN A CA 1
ATOM 606 C C . ASN A 1 78 ? 10.216 -3.478 -14.778 1.00 95.31 78 ASN A C 1
ATOM 608 O O . ASN A 1 78 ? 10.071 -4.261 -15.715 1.00 95.31 78 ASN A O 1
ATOM 612 N N . ALA A 1 79 ? 9.848 -2.195 -14.848 1.00 95.62 79 ALA A N 1
ATOM 613 C CA . ALA A 1 79 ? 9.330 -1.589 -16.067 1.00 95.62 79 ALA A CA 1
ATOM 614 C C . ALA A 1 79 ? 10.411 -1.496 -17.154 1.00 95.62 79 ALA A C 1
ATOM 616 O O . ALA A 1 79 ? 10.143 -1.865 -18.290 1.00 95.62 79 ALA A O 1
ATOM 617 N N . VAL A 1 80 ? 11.631 -1.064 -16.813 1.00 94.50 80 VAL A N 1
ATOM 618 C CA . VAL A 1 80 ? 12.767 -1.007 -17.754 1.00 94.50 80 VAL A CA 1
ATOM 619 C C . VAL A 1 80 ? 13.108 -2.400 -18.284 1.00 94.50 80 VAL A C 1
ATOM 621 O O . VAL A 1 80 ? 13.272 -2.570 -19.488 1.00 94.50 80 VAL A O 1
ATOM 624 N N . ASP A 1 81 ? 13.155 -3.404 -17.408 1.00 93.00 81 ASP A N 1
ATOM 625 C CA . ASP A 1 81 ? 13.546 -4.771 -17.776 1.00 93.00 81 ASP A CA 1
ATOM 626 C C . ASP A 1 81 ? 12.538 -5.479 -18.695 1.00 93.00 81 ASP A C 1
ATOM 628 O O . ASP A 1 81 ? 12.901 -6.423 -19.394 1.00 93.00 81 ASP A O 1
ATOM 632 N N . ARG A 1 82 ? 11.266 -5.061 -18.671 1.00 92.38 82 ARG A N 1
ATOM 633 C CA . ARG A 1 82 ? 10.160 -5.722 -19.388 1.00 92.38 82 ARG A CA 1
ATOM 634 C C . ARG A 1 82 ? 9.546 -4.880 -20.498 1.00 92.38 82 ARG A C 1
ATOM 636 O O . ARG A 1 82 ? 8.611 -5.342 -21.149 1.00 92.38 82 ARG A O 1
ATOM 643 N N . PHE A 1 83 ? 10.014 -3.651 -20.683 1.00 93.31 83 PHE A N 1
ATOM 644 C CA . PHE A 1 83 ? 9.488 -2.779 -21.718 1.00 93.31 83 PHE A CA 1
ATOM 645 C C . PHE A 1 83 ? 9.854 -3.303 -23.108 1.00 93.31 83 PHE A C 1
ATOM 647 O O . PHE A 1 83 ? 11.011 -3.622 -23.380 1.00 93.31 83 PHE A O 1
ATOM 654 N N . ASP A 1 84 ? 8.861 -3.332 -23.991 1.00 89.12 84 ASP A N 1
ATOM 655 C CA . ASP A 1 84 ? 9.021 -3.683 -25.396 1.00 89.12 84 ASP A CA 1
ATOM 656 C C . ASP A 1 84 ? 8.364 -2.592 -26.264 1.00 89.12 84 ASP A C 1
ATOM 658 O O . ASP A 1 84 ? 7.141 -2.411 -26.205 1.00 89.12 84 ASP A O 1
ATOM 662 N N . PRO A 1 85 ? 9.143 -1.847 -27.072 1.00 87.12 85 PRO A N 1
ATOM 663 C CA . PRO A 1 85 ? 8.607 -0.807 -27.944 1.00 87.12 85 PRO A CA 1
ATOM 664 C C . PRO A 1 85 ? 7.734 -1.357 -29.084 1.00 87.12 85 PRO A C 1
ATOM 666 O O . PRO A 1 85 ? 6.994 -0.590 -29.699 1.00 8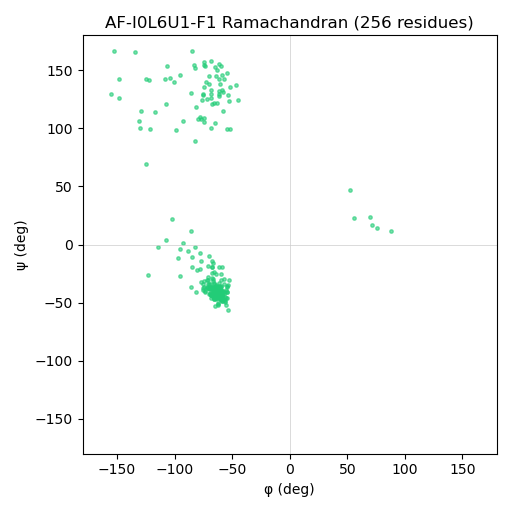7.12 85 PRO A O 1
ATOM 669 N N . GLY A 1 86 ? 7.768 -2.667 -29.361 1.00 87.81 86 GLY A N 1
ATOM 670 C CA . GLY A 1 86 ? 6.939 -3.315 -30.379 1.00 87.81 86 GLY A CA 1
ATOM 671 C C . GLY A 1 86 ? 5.432 -3.201 -30.126 1.00 87.81 86 GLY A C 1
ATOM 672 O O . GLY A 1 86 ? 4.646 -3.311 -31.065 1.00 87.81 86 GLY A O 1
ATOM 673 N N . PHE A 1 87 ? 5.013 -2.910 -28.889 1.00 84.50 87 PHE A N 1
ATOM 674 C CA . PHE A 1 87 ? 3.605 -2.695 -28.539 1.00 84.50 87 PHE A CA 1
ATOM 675 C C . PHE A 1 87 ? 3.056 -1.314 -28.937 1.00 84.50 87 PHE A C 1
ATOM 677 O O . PHE A 1 87 ? 1.853 -1.088 -28.810 1.00 84.50 87 PHE A O 1
ATOM 684 N N . GLY A 1 88 ? 3.898 -0.389 -29.415 1.00 83.88 88 GLY A N 1
ATOM 685 C CA . GLY A 1 88 ? 3.461 0.929 -29.898 1.00 83.88 88 GLY A CA 1
ATOM 686 C C . GLY A 1 88 ? 3.003 1.902 -28.804 1.00 83.88 88 GLY A C 1
ATOM 687 O O . GLY A 1 88 ? 2.330 2.885 -29.108 1.00 83.88 88 GLY A O 1
ATOM 688 N N . ILE A 1 89 ? 3.354 1.637 -27.543 1.00 87.75 89 ILE A N 1
ATOM 689 C CA . ILE A 1 89 ? 3.081 2.508 -26.392 1.00 87.75 89 ILE A CA 1
ATOM 690 C C . ILE A 1 89 ? 4.401 3.137 -25.946 1.00 87.75 89 ILE A C 1
ATOM 692 O O . ILE A 1 89 ? 5.449 2.488 -25.964 1.00 87.75 89 ILE A O 1
ATOM 696 N N . ASP A 1 90 ? 4.356 4.402 -25.542 1.00 89.88 90 ASP A N 1
ATOM 697 C CA . ASP A 1 90 ? 5.503 5.086 -24.964 1.00 89.88 90 ASP A CA 1
ATOM 698 C C . ASP A 1 90 ? 5.917 4.457 -23.622 1.00 89.88 90 ASP A C 1
ATOM 700 O O . ASP A 1 90 ? 5.112 3.880 -22.882 1.00 89.88 90 ASP A O 1
ATOM 704 N N . PHE A 1 91 ? 7.198 4.582 -23.274 1.00 91.38 91 PHE A N 1
ATOM 705 C CA . PHE A 1 91 ? 7.704 4.003 -22.031 1.00 91.38 91 PHE A CA 1
ATOM 706 C C . PHE A 1 91 ? 6.994 4.556 -20.796 1.00 91.38 91 PHE A C 1
ATOM 708 O O . PHE A 1 91 ? 6.690 3.794 -19.883 1.00 91.38 91 PHE A O 1
ATOM 715 N N . VAL A 1 92 ? 6.695 5.858 -20.759 1.00 91.44 92 VAL A N 1
ATOM 716 C CA . VAL A 1 92 ? 6.023 6.478 -19.609 1.00 91.44 92 VAL A CA 1
ATOM 717 C C . VAL A 1 92 ? 4.605 5.921 -19.459 1.00 91.44 92 VAL A C 1
ATOM 719 O O . VAL A 1 92 ? 4.224 5.536 -18.348 1.00 91.44 92 VAL A O 1
ATOM 722 N N . GLY A 1 93 ? 3.863 5.779 -20.560 1.00 88.50 93 GLY A N 1
ATOM 723 C CA . GLY A 1 93 ? 2.558 5.116 -20.599 1.00 88.50 93 GLY A CA 1
ATOM 724 C C . GLY A 1 93 ? 2.569 3.689 -20.041 1.00 88.50 93 GLY A C 1
ATOM 725 O O . GLY A 1 93 ? 1.635 3.298 -19.338 1.00 88.50 93 GLY A O 1
ATOM 726 N N . TYR A 1 94 ? 3.647 2.930 -20.261 1.00 92.25 94 TYR A N 1
ATOM 727 C CA . TYR A 1 94 ? 3.835 1.589 -19.690 1.00 92.25 94 TYR A CA 1
ATOM 728 C C . TYR A 1 94 ? 4.344 1.593 -18.232 1.00 92.25 94 TYR A C 1
ATOM 730 O O . TYR A 1 94 ? 3.898 0.807 -17.385 1.00 92.25 94 TYR A O 1
ATOM 738 N N . ALA A 1 95 ? 5.283 2.480 -17.904 1.00 93.69 95 ALA A N 1
ATOM 739 C CA . ALA A 1 95 ? 5.973 2.504 -16.620 1.00 93.69 95 ALA A CA 1
ATOM 740 C C . ALA A 1 95 ? 5.076 3.019 -15.488 1.00 93.69 95 ALA A C 1
ATOM 742 O O . ALA A 1 95 ? 5.090 2.462 -14.390 1.00 93.69 95 ALA A O 1
ATOM 743 N N . VAL A 1 96 ? 4.256 4.045 -15.737 1.00 95.38 96 VAL A N 1
ATOM 744 C CA . VAL A 1 96 ? 3.360 4.636 -14.726 1.00 95.38 96 VAL A CA 1
ATOM 745 C C . VAL A 1 96 ? 2.416 3.608 -14.078 1.00 95.38 96 VAL A C 1
ATOM 747 O O . VAL A 1 96 ? 2.392 3.549 -12.839 1.00 95.38 96 VAL A O 1
ATOM 750 N N . PRO A 1 97 ? 1.641 2.791 -14.824 1.00 93.69 97 PRO A N 1
ATOM 751 C CA . PRO A 1 97 ? 0.778 1.777 -14.218 1.00 93.69 97 PRO A CA 1
ATOM 752 C C . PRO A 1 97 ? 1.578 0.680 -13.504 1.00 93.69 97 PRO A C 1
ATOM 754 O O . PRO A 1 97 ? 1.149 0.227 -12.442 1.00 93.69 97 PRO A O 1
ATOM 757 N N . THR A 1 98 ? 2.758 0.317 -14.014 1.00 94.38 98 THR A N 1
ATOM 758 C CA . THR A 1 98 ? 3.651 -0.683 -13.403 1.00 94.38 98 THR A CA 1
ATOM 759 C C . THR A 1 98 ? 4.180 -0.216 -12.043 1.00 94.38 98 THR A C 1
ATOM 761 O O . THR A 1 98 ? 3.975 -0.882 -11.027 1.00 94.38 98 THR A O 1
ATOM 764 N N . ILE A 1 99 ? 4.772 0.982 -11.988 1.00 95.62 99 ILE A N 1
ATOM 765 C CA . ILE A 1 99 ? 5.293 1.600 -10.759 1.00 95.62 99 ILE A CA 1
ATOM 766 C C . ILE A 1 99 ? 4.167 1.800 -9.742 1.00 95.62 99 ILE A C 1
ATOM 768 O O . ILE A 1 99 ? 4.291 1.445 -8.569 1.00 95.62 99 ILE A O 1
ATOM 772 N N . THR A 1 100 ? 3.033 2.337 -10.194 1.00 93.81 100 THR A N 1
ATOM 773 C CA . THR A 1 100 ? 1.867 2.560 -9.334 1.00 93.81 100 THR A CA 1
ATOM 774 C C . THR A 1 100 ? 1.311 1.244 -8.782 1.00 93.81 100 THR A C 1
ATOM 776 O O . THR A 1 100 ? 0.856 1.196 -7.637 1.00 93.81 100 THR A O 1
ATOM 779 N N . GLY A 1 101 ? 1.342 0.176 -9.581 1.00 92.88 101 GLY A N 1
ATOM 780 C CA . GLY A 1 101 ? 0.960 -1.171 -9.174 1.00 92.88 101 GLY A CA 1
ATOM 781 C C . GLY A 1 101 ? 1.830 -1.704 -8.040 1.00 92.88 101 GLY A C 1
ATOM 782 O O . GLY A 1 101 ? 1.282 -2.179 -7.045 1.00 92.88 101 GLY A O 1
ATOM 783 N N . GLU A 1 102 ? 3.155 -1.556 -8.139 1.00 95.12 102 GLU A N 1
ATOM 784 C CA . GLU A 1 102 ? 4.084 -1.967 -7.076 1.00 95.12 102 GLU A CA 1
ATOM 785 C C . GLU A 1 102 ? 3.871 -1.178 -5.780 1.00 95.12 102 GLU A C 1
ATOM 787 O O . GLU A 1 102 ? 3.782 -1.776 -4.708 1.00 95.12 102 GLU A O 1
ATOM 792 N N . ILE A 1 103 ? 3.674 0.144 -5.855 1.00 92.38 103 ILE A N 1
ATOM 793 C CA . ILE A 1 103 ? 3.355 0.963 -4.671 1.00 92.38 103 ILE A CA 1
ATOM 794 C C . ILE A 1 103 ? 2.053 0.479 -4.014 1.00 92.38 103 ILE A C 1
ATOM 796 O O . ILE A 1 103 ? 1.997 0.247 -2.807 1.00 92.38 103 ILE A O 1
ATOM 800 N N . LYS A 1 104 ? 0.989 0.272 -4.801 1.00 89.12 104 LYS A N 1
ATOM 801 C CA . LYS A 1 104 ? -0.295 -0.234 -4.285 1.00 89.12 104 LYS A CA 1
ATOM 802 C C . LYS A 1 104 ? -0.165 -1.630 -3.681 1.00 89.12 104 LYS A C 1
ATOM 804 O O . LYS A 1 104 ? -0.836 -1.931 -2.696 1.00 89.12 104 LYS A O 1
ATOM 809 N N . ARG A 1 105 ? 0.667 -2.488 -4.273 1.00 88.62 105 ARG A N 1
ATOM 810 C CA . ARG A 1 105 ? 0.956 -3.821 -3.749 1.00 88.62 105 ARG A CA 1
ATOM 811 C C . ARG A 1 105 ? 1.705 -3.742 -2.419 1.00 88.62 105 ARG A C 1
ATOM 813 O O . ARG A 1 105 ? 1.330 -4.462 -1.503 1.00 88.62 105 ARG A O 1
ATOM 820 N N . HIS A 1 106 ? 2.682 -2.848 -2.282 1.00 88.75 106 HIS A N 1
ATOM 821 C CA . HIS A 1 106 ? 3.383 -2.620 -1.017 1.00 88.75 106 HIS A CA 1
ATOM 822 C C . HIS A 1 106 ? 2.412 -2.257 0.113 1.00 88.75 106 HIS A C 1
ATOM 824 O O . HIS A 1 106 ? 2.411 -2.930 1.142 1.00 88.75 106 HIS A O 1
ATOM 830 N N . PHE A 1 107 ? 1.507 -1.297 -0.116 1.00 83.06 107 PHE A N 1
ATOM 831 C CA . PHE A 1 107 ? 0.469 -0.944 0.865 1.00 83.06 107 PHE A CA 1
ATOM 832 C C . PHE A 1 107 ? -0.414 -2.125 1.270 1.00 83.06 107 PHE A C 1
ATOM 834 O O . PHE A 1 107 ? -0.892 -2.224 2.400 1.00 83.06 107 PHE A O 1
ATOM 841 N N . ARG A 1 108 ? -0.659 -3.029 0.324 1.00 77.69 108 ARG A N 1
ATOM 842 C CA . ARG A 1 108 ? -1.493 -4.204 0.539 1.00 77.69 108 ARG A CA 1
ATOM 843 C C . ARG A 1 108 ? -0.782 -5.279 1.360 1.00 77.69 108 ARG A C 1
ATOM 845 O O . ARG A 1 108 ? -1.410 -5.923 2.192 1.00 77.69 108 ARG A O 1
ATOM 852 N N . ASP A 1 109 ? 0.510 -5.469 1.116 1.00 78.12 109 ASP A N 1
ATOM 853 C CA . ASP A 1 109 ? 1.264 -6.592 1.662 1.00 78.12 109 ASP A CA 1
ATOM 854 C C . ASP A 1 109 ? 2.010 -6.239 2.968 1.00 78.12 109 ASP A C 1
ATOM 856 O O . ASP A 1 109 ? 2.248 -7.147 3.765 1.00 78.12 109 ASP A O 1
ATOM 860 N N . ARG A 1 110 ? 2.381 -4.964 3.197 1.00 71.19 110 ARG A N 1
ATOM 861 C CA . ARG A 1 110 ? 3.291 -4.562 4.295 1.00 71.19 110 ARG A CA 1
ATOM 862 C C . ARG A 1 110 ? 2.762 -3.534 5.295 1.00 71.19 110 ARG A C 1
ATOM 864 O O . ARG A 1 110 ? 3.183 -3.584 6.441 1.00 71.19 110 ARG A O 1
ATOM 871 N N . THR A 1 111 ? 1.816 -2.678 4.920 1.00 67.56 111 THR A N 1
ATOM 872 C CA . THR A 1 111 ? 1.373 -1.567 5.793 1.00 67.56 111 THR A CA 1
ATOM 873 C C . THR A 1 111 ? 0.338 -1.978 6.849 1.00 67.56 111 THR A C 1
ATOM 875 O O . THR A 1 111 ? -0.102 -1.166 7.655 1.00 67.56 111 THR A O 1
ATOM 878 N N . TRP A 1 112 ? -0.089 -3.243 6.870 1.00 68.19 112 TRP A N 1
ATOM 879 C CA . TRP A 1 112 ? -1.060 -3.715 7.856 1.00 68.19 112 TRP A CA 1
ATOM 880 C C . TRP A 1 112 ? -0.367 -4.045 9.180 1.00 68.19 112 TRP A C 1
ATOM 882 O O . TRP A 1 112 ? 0.447 -4.966 9.235 1.00 68.19 112 TRP A O 1
ATOM 892 N N . ALA A 1 113 ? -0.741 -3.338 10.251 1.00 66.88 113 ALA A N 1
ATOM 893 C CA . ALA A 1 113 ? -0.223 -3.581 11.600 1.00 66.88 113 ALA A CA 1
ATOM 894 C C . ALA A 1 113 ? -0.508 -5.011 12.103 1.00 66.88 113 ALA A C 1
ATOM 896 O O . ALA A 1 113 ? 0.285 -5.581 12.850 1.00 66.88 113 ALA A O 1
ATOM 897 N N . LEU A 1 114 ? -1.619 -5.612 11.665 1.00 68.19 114 LEU A N 1
ATOM 898 C CA . LEU A 1 114 ? -1.968 -7.008 11.921 1.00 68.19 114 LEU A CA 1
ATOM 899 C C . LEU A 1 114 ? -2.235 -7.735 10.601 1.00 68.19 114 LEU A C 1
ATOM 901 O O . LEU A 1 114 ? -2.832 -7.186 9.675 1.00 68.19 114 LEU A O 1
ATOM 905 N N . ARG A 1 115 ? -1.827 -9.003 10.499 1.00 70.69 115 ARG A N 1
ATOM 906 C CA . ARG A 1 115 ? -2.054 -9.792 9.283 1.00 70.69 115 ARG A CA 1
ATOM 907 C C . ARG A 1 115 ? -3.522 -10.204 9.175 1.00 70.69 115 ARG A C 1
ATOM 909 O O . ARG A 1 115 ? -3.961 -11.129 9.847 1.00 70.69 115 ARG A O 1
ATOM 916 N N . VAL A 1 116 ? -4.259 -9.545 8.284 1.00 73.00 116 VAL A N 1
ATOM 917 C CA . VAL A 1 116 ? -5.684 -9.812 8.031 1.00 73.00 116 VAL A CA 1
ATOM 918 C C . VAL A 1 116 ? -5.872 -10.594 6.718 1.00 73.00 116 VAL A C 1
ATOM 920 O O . VAL A 1 116 ? -5.134 -10.338 5.757 1.00 73.00 116 VAL A O 1
ATOM 923 N N . PRO A 1 117 ? -6.837 -11.539 6.633 1.00 79.00 117 PRO A N 1
ATOM 924 C CA . PRO A 1 117 ? -7.128 -12.291 5.413 1.00 79.00 117 PRO A CA 1
ATOM 925 C C . PRO A 1 117 ? -7.412 -11.414 4.188 1.00 79.00 117 PRO A C 1
ATOM 927 O O . PRO A 1 117 ? -8.020 -10.347 4.279 1.00 79.00 117 PRO A O 1
ATOM 930 N N . ARG A 1 118 ? -7.028 -11.909 3.004 1.00 75.25 118 ARG A N 1
ATOM 931 C CA . ARG A 1 118 ? -7.066 -11.152 1.741 1.00 75.25 118 ARG A CA 1
ATOM 932 C C . ARG A 1 118 ? -8.448 -10.597 1.385 1.00 75.25 118 ARG A C 1
ATOM 934 O O . ARG A 1 118 ? -8.551 -9.442 0.977 1.00 75.25 118 ARG A O 1
ATOM 941 N N . ARG A 1 119 ? -9.494 -11.399 1.605 1.00 82.12 119 ARG A N 1
ATOM 942 C CA . ARG A 1 119 ? -10.897 -11.034 1.354 1.00 82.12 119 ARG A CA 1
ATOM 943 C C . ARG A 1 119 ? -11.288 -9.732 2.065 1.00 82.12 119 ARG A C 1
ATOM 945 O O . ARG A 1 119 ? -11.955 -8.887 1.477 1.00 82.12 119 ARG A O 1
ATOM 952 N N . VAL A 1 120 ? -10.828 -9.540 3.302 1.00 79.62 120 VAL A N 1
ATOM 953 C CA . VAL A 1 120 ? -11.145 -8.358 4.121 1.00 79.62 120 VAL A CA 1
ATOM 954 C C . VAL A 1 120 ? -10.419 -7.111 3.598 1.00 79.62 120 VAL A C 1
ATOM 956 O O . VAL A 1 120 ? -11.001 -6.029 3.543 1.00 79.62 120 VAL A O 1
ATOM 959 N N . GLN A 1 121 ? -9.174 -7.253 3.127 1.00 76.81 121 GLN A N 1
ATOM 960 C CA . GLN A 1 121 ? -8.394 -6.134 2.576 1.00 76.81 121 GLN A CA 1
ATOM 961 C C . GLN A 1 121 ? -9.016 -5.554 1.295 1.00 76.81 121 GLN A C 1
ATOM 963 O O . GLN A 1 121 ? -9.068 -4.334 1.091 1.00 76.81 121 GLN A O 1
ATOM 968 N N . GLU A 1 122 ? -9.492 -6.435 0.415 1.00 81.25 122 GLU A N 1
ATOM 969 C CA . GLU A 1 122 ? -10.133 -6.058 -0.846 1.00 81.25 122 GLU A CA 1
ATOM 970 C C . GLU A 1 122 ? -11.487 -5.389 -0.592 1.00 81.25 122 GLU A C 1
ATOM 972 O O . GLU A 1 122 ? -11.758 -4.323 -1.155 1.00 81.25 122 GLU A O 1
ATOM 977 N N . ARG A 1 123 ? -12.274 -5.934 0.348 1.00 83.88 123 ARG A N 1
ATOM 978 C CA . ARG A 1 123 ? -13.542 -5.341 0.795 1.00 83.88 123 ARG A CA 1
ATOM 979 C C . ARG A 1 123 ? -13.362 -3.961 1.397 1.00 83.88 123 ARG A C 1
ATOM 981 O O . ARG A 1 123 ? -14.084 -3.059 1.001 1.00 83.88 123 ARG A O 1
ATOM 988 N N . ARG A 1 124 ? -12.355 -3.737 2.248 1.00 81.81 124 ARG A N 1
ATOM 989 C CA . ARG A 1 124 ? -12.051 -2.392 2.770 1.00 81.81 124 ARG A CA 1
ATOM 990 C C . ARG A 1 124 ? -11.815 -1.387 1.642 1.00 81.81 124 ARG A C 1
ATOM 992 O O . ARG A 1 124 ? -12.323 -0.271 1.683 1.00 81.81 124 ARG A O 1
ATOM 999 N N . SER A 1 125 ? -11.042 -1.776 0.628 1.00 80.62 125 SER A N 1
ATOM 1000 C CA . SER A 1 125 ? -10.743 -0.894 -0.506 1.00 80.62 125 SER A CA 1
ATOM 1001 C C . SER A 1 125 ? -12.001 -0.546 -1.310 1.00 80.62 125 SER A C 1
ATOM 1003 O O . SER A 1 125 ? -12.122 0.578 -1.795 1.00 80.62 125 SER A O 1
ATOM 1005 N N . ALA A 1 126 ? -12.928 -1.497 -1.462 1.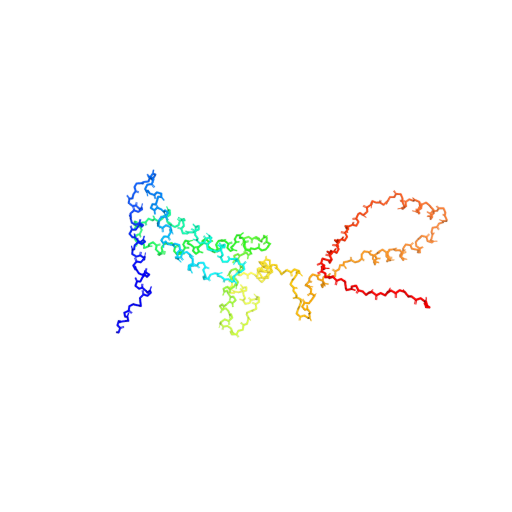00 86.62 126 ALA A N 1
ATOM 1006 C CA . ALA A 1 126 ? -14.238 -1.255 -2.061 1.00 86.62 126 ALA A CA 1
ATOM 1007 C C . ALA A 1 126 ? -15.107 -0.359 -1.166 1.00 86.62 126 ALA A C 1
ATOM 1009 O O . ALA A 1 126 ? -15.668 0.617 -1.657 1.00 86.62 126 ALA A O 1
ATOM 1010 N N . LEU A 1 127 ? -15.102 -0.612 0.145 1.00 89.69 127 LEU A N 1
ATOM 1011 C CA . LEU A 1 127 ? -15.815 0.165 1.150 1.00 89.69 127 LEU A CA 1
ATOM 1012 C C . LEU A 1 127 ? -15.407 1.638 1.120 1.00 89.69 127 LEU A C 1
ATOM 1014 O O . LEU A 1 127 ? -16.270 2.495 1.038 1.00 89.69 127 LEU A O 1
ATOM 1018 N N . THR A 1 128 ? -14.107 1.953 1.086 1.00 87.38 128 THR A N 1
ATOM 1019 C CA . THR A 1 128 ? -13.642 3.350 1.015 1.00 87.38 128 THR A CA 1
ATOM 1020 C C . THR A 1 128 ? -14.182 4.078 -0.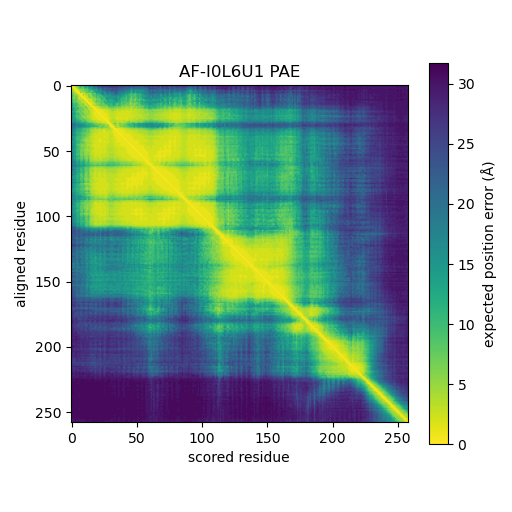220 1.00 87.38 128 THR A C 1
ATOM 1022 O O . THR A 1 128 ? -14.575 5.239 -0.121 1.00 87.38 128 THR A O 1
ATOM 1025 N N . ARG A 1 129 ? -14.233 3.401 -1.377 1.00 89.44 129 ARG A N 1
ATOM 1026 C CA . ARG A 1 129 ? -14.790 3.980 -2.611 1.00 89.44 129 ARG A CA 1
ATOM 1027 C C . ARG A 1 129 ? -16.301 4.174 -2.506 1.00 89.44 129 ARG A C 1
ATOM 1029 O O . ARG A 1 129 ? -16.781 5.252 -2.840 1.00 89.44 129 ARG A O 1
ATOM 1036 N N . ALA A 1 130 ? -17.025 3.171 -2.012 1.00 92.38 130 ALA A N 1
ATOM 1037 C CA . ALA A 1 130 ? -18.471 3.246 -1.819 1.00 92.38 130 ALA A CA 1
ATOM 1038 C C . ALA A 1 130 ? -18.855 4.322 -0.796 1.00 92.38 130 ALA A C 1
ATOM 1040 O O . ALA A 1 130 ? -19.758 5.108 -1.056 1.00 92.38 130 ALA A O 1
ATOM 1041 N N . THR A 1 131 ? -18.120 4.441 0.315 1.00 92.00 131 THR A N 1
ATOM 1042 C CA . THR A 1 131 ? -18.312 5.519 1.290 1.00 92.00 131 THR A CA 1
ATOM 1043 C C . THR A 1 131 ? -18.130 6.884 0.636 1.00 92.00 131 THR A C 1
ATOM 1045 O O . THR A 1 131 ? -18.998 7.729 0.786 1.00 92.00 131 THR A O 1
ATOM 1048 N N . GLN A 1 132 ? -17.053 7.116 -0.124 1.00 91.56 132 GLN A N 1
ATOM 1049 C CA . GLN A 1 132 ? -16.848 8.404 -0.804 1.00 91.56 132 GLN A CA 1
ATOM 1050 C C . GLN A 1 132 ? -17.962 8.715 -1.812 1.00 91.56 132 GLN A C 1
ATOM 1052 O O . GLN A 1 132 ? -18.475 9.833 -1.834 1.00 91.56 132 GLN A O 1
ATOM 1057 N N . PHE A 1 133 ? -18.354 7.725 -2.614 1.00 94.44 133 PHE A N 1
ATOM 1058 C CA . PHE A 1 133 ? -19.422 7.861 -3.600 1.00 94.44 133 PHE A CA 1
ATOM 1059 C C . PHE A 1 133 ? -20.777 8.174 -2.950 1.00 94.44 133 PHE A C 1
ATOM 1061 O O . PHE A 1 133 ? -21.433 9.144 -3.329 1.00 94.44 133 PHE A O 1
ATOM 1068 N N . LEU A 1 134 ? -21.178 7.402 -1.937 1.00 95.06 134 LEU A N 1
ATOM 1069 C CA . LEU A 1 134 ? -22.448 7.597 -1.242 1.00 95.06 134 LEU A CA 1
ATOM 1070 C C . LEU A 1 134 ? -22.459 8.876 -0.410 1.00 95.06 134 LEU A C 1
ATOM 1072 O O . LEU A 1 134 ? -23.471 9.565 -0.415 1.00 95.06 134 LEU A O 1
ATOM 1076 N N . THR A 1 135 ? -21.352 9.248 0.238 1.00 94.19 135 THR A N 1
ATOM 1077 C CA . THR A 1 135 ? -21.264 10.530 0.951 1.00 94.19 135 THR A CA 1
ATOM 1078 C C . THR A 1 135 ? -21.494 11.703 0.004 1.00 94.19 135 THR A C 1
ATOM 1080 O O . THR A 1 135 ? -22.211 12.636 0.352 1.00 94.19 135 THR A O 1
ATOM 1083 N N . HIS A 1 136 ? -20.943 11.641 -1.212 1.00 94.81 136 HIS A N 1
ATOM 1084 C CA . HIS A 1 136 ? -21.188 12.663 -2.227 1.00 94.81 136 HIS A CA 1
ATOM 1085 C C . HIS A 1 136 ? -22.638 12.644 -2.736 1.00 94.81 136 HIS A C 1
ATOM 1087 O O . HIS A 1 136 ? -23.215 13.696 -2.979 1.00 94.81 136 HIS A O 1
ATOM 1093 N N . ARG A 1 137 ? -23.244 11.462 -2.907 1.00 95.38 137 ARG A N 1
ATOM 1094 C CA . ARG A 1 137 ? -24.620 11.324 -3.417 1.00 95.38 137 ARG A CA 1
ATOM 1095 C C . ARG A 1 137 ? -25.693 11.695 -2.387 1.00 95.38 137 ARG A C 1
ATOM 1097 O O . ARG A 1 137 ? -26.741 12.201 -2.766 1.00 95.38 137 ARG A O 1
ATOM 1104 N N . LEU A 1 138 ? -25.464 11.375 -1.116 1.00 94.00 138 LEU A N 1
ATOM 1105 C CA . LEU A 1 138 ? -26.427 11.528 -0.022 1.00 94.00 138 LEU A CA 1
ATOM 1106 C C . LEU A 1 138 ? -26.224 12.82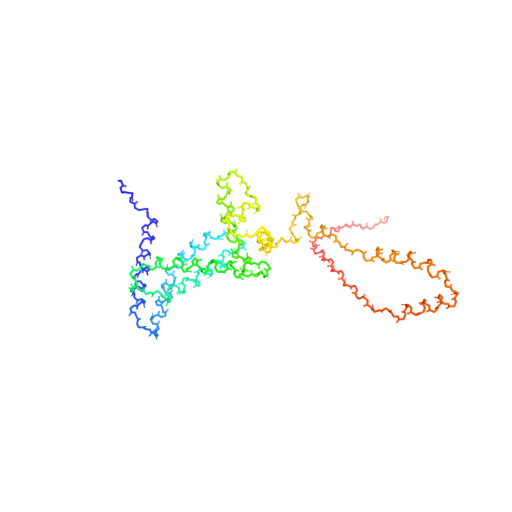0 0.775 1.00 94.00 138 LEU A C 1
ATOM 1108 O O . LEU A 1 138 ? -27.060 13.131 1.618 1.00 94.00 138 LEU A O 1
ATOM 1112 N N . GLU A 1 139 ? -25.104 13.520 0.564 1.00 94.88 139 GLU A N 1
ATOM 1113 C CA . GLU A 1 139 ? -24.676 14.698 1.339 1.00 94.88 139 GLU A CA 1
ATOM 1114 C C . GLU A 1 139 ? -24.581 14.437 2.857 1.00 94.88 139 GLU A C 1
ATOM 1116 O O . GLU A 1 139 ? -24.633 15.344 3.686 1.00 94.88 139 GLU A O 1
ATOM 1121 N N . ARG A 1 140 ? -24.416 13.167 3.237 1.00 93.56 140 ARG A N 1
ATOM 1122 C CA . ARG A 1 140 ? -24.223 12.696 4.612 1.00 93.56 140 ARG A CA 1
ATOM 1123 C C . ARG A 1 140 ? -23.439 11.393 4.620 1.00 93.56 140 ARG A C 1
ATOM 1125 O O . ARG A 1 140 ? -23.347 10.714 3.601 1.00 93.56 140 ARG A O 1
ATOM 1132 N N . SER A 1 141 ? -22.946 10.995 5.787 1.00 91.94 141 SER A N 1
ATOM 1133 C CA . SER A 1 141 ? -22.335 9.675 5.953 1.00 91.94 141 SER A CA 1
ATOM 1134 C C . SER A 1 141 ? -23.351 8.551 5.658 1.00 91.94 141 SER A C 1
ATOM 1136 O O . SER A 1 141 ? -24.479 8.608 6.168 1.00 91.94 141 SER A O 1
ATOM 1138 N N . PRO A 1 142 ? -22.983 7.537 4.850 1.00 94.94 142 PRO A N 1
ATOM 1139 C CA . PRO A 1 142 ? -23.845 6.395 4.558 1.00 94.94 142 PRO A CA 1
ATOM 1140 C C . PRO A 1 142 ? -23.953 5.434 5.746 1.00 94.94 142 PRO A C 1
ATOM 1142 O O . PRO A 1 142 ? -23.037 5.333 6.566 1.00 94.94 142 PRO A O 1
ATOM 1145 N N . THR A 1 143 ? -25.065 4.706 5.822 1.00 95.56 143 THR A N 1
ATOM 1146 C CA . THR A 1 143 ? -25.282 3.644 6.815 1.00 95.56 143 THR A CA 1
ATOM 1147 C C . THR A 1 143 ? -24.692 2.304 6.360 1.00 95.56 143 THR A C 1
ATOM 1149 O O . THR A 1 143 ? -24.357 2.116 5.190 1.00 95.56 143 THR A O 1
ATOM 1152 N N . VAL A 1 144 ? -24.575 1.345 7.287 1.00 94.75 144 VAL A N 1
ATOM 1153 C CA . VAL A 1 144 ? -24.105 -0.024 6.991 1.00 94.75 144 VAL A CA 1
ATOM 1154 C C . VAL A 1 144 ? -25.003 -0.707 5.954 1.00 94.75 144 VAL A C 1
ATOM 1156 O O . VAL A 1 144 ? -24.487 -1.276 4.996 1.00 94.75 144 VAL A O 1
ATOM 1159 N N . ALA A 1 145 ? -26.325 -0.575 6.088 1.00 95.56 145 ALA A N 1
ATOM 1160 C CA . ALA A 1 145 ? -27.292 -1.125 5.139 1.00 95.56 145 ALA A CA 1
ATOM 1161 C C . ALA A 1 145 ? -27.166 -0.497 3.737 1.00 95.56 145 ALA A C 1
ATOM 1163 O O . ALA A 1 145 ? -27.216 -1.196 2.730 1.00 95.56 145 ALA A O 1
ATOM 1164 N N . GLU A 1 146 ? -26.939 0.819 3.650 1.00 94.06 146 GLU A N 1
ATOM 1165 C CA . GLU A 1 146 ? -26.732 1.506 2.365 1.00 94.06 146 GLU A CA 1
ATOM 1166 C C . GLU A 1 146 ? -25.440 1.050 1.673 1.00 94.06 146 GLU A C 1
ATOM 1168 O O . GLU A 1 146 ? -25.420 0.857 0.458 1.00 94.06 146 GLU A O 1
ATOM 1173 N N . LEU A 1 147 ? -24.371 0.840 2.447 1.00 94.44 147 LEU A N 1
ATOM 1174 C CA . LEU A 1 147 ? -23.107 0.302 1.943 1.00 94.44 147 LEU A CA 1
ATOM 1175 C C . LEU A 1 147 ? -23.244 -1.151 1.480 1.00 94.44 147 LEU A C 1
ATOM 1177 O O . LEU A 1 147 ? -22.662 -1.506 0.459 1.00 94.44 147 LEU A O 1
ATOM 1181 N N . ALA A 1 148 ? -24.007 -1.969 2.208 1.00 95.44 148 ALA A N 1
ATOM 1182 C CA . ALA A 1 148 ? -24.288 -3.359 1.859 1.00 95.44 148 ALA A CA 1
ATOM 1183 C C . ALA A 1 148 ? -24.998 -3.459 0.499 1.00 95.44 148 ALA A C 1
ATOM 1185 O O . ALA A 1 148 ? -24.557 -4.204 -0.373 1.00 95.44 148 ALA A O 1
ATOM 1186 N N . VAL A 1 149 ? -26.025 -2.627 0.283 1.00 95.38 149 VAL A N 1
ATOM 1187 C CA . VAL A 1 149 ? -26.761 -2.556 -0.990 1.00 95.38 149 VAL A CA 1
ATOM 1188 C C . VAL A 1 149 ? -25.872 -2.075 -2.140 1.00 95.38 149 VAL A C 1
ATOM 1190 O O . VAL A 1 149 ? -25.895 -2.666 -3.214 1.00 95.38 149 VAL A O 1
ATOM 1193 N N . GLU A 1 150 ? -25.079 -1.021 -1.939 1.00 94.25 150 GLU A N 1
ATOM 1194 C CA . GLU A 1 150 ? -24.212 -0.470 -2.995 1.00 94.25 150 GLU A CA 1
ATOM 1195 C C . GLU A 1 150 ? -23.084 -1.437 -3.398 1.00 94.25 150 GLU A C 1
ATOM 1197 O O . GLU A 1 150 ? -22.646 -1.442 -4.547 1.00 94.25 150 GLU A O 1
ATOM 1202 N N . LEU A 1 151 ? -22.597 -2.251 -2.458 1.00 91.56 151 LEU A N 1
ATOM 1203 C CA . LEU A 1 151 ? -21.500 -3.195 -2.681 1.00 91.56 151 LEU A CA 1
ATOM 1204 C C . LEU A 1 151 ? -21.959 -4.620 -3.016 1.00 91.56 151 LEU A C 1
ATOM 1206 O O . LEU A 1 151 ? -21.094 -5.454 -3.282 1.00 91.56 151 LEU A O 1
ATOM 1210 N N . ASP A 1 152 ? -23.268 -4.886 -3.000 1.00 94.06 152 ASP A N 1
ATOM 1211 C CA . ASP A 1 152 ? -23.871 -6.214 -3.185 1.00 94.06 152 ASP A CA 1
ATOM 1212 C C . ASP A 1 152 ? -23.280 -7.277 -2.235 1.00 94.06 152 ASP A C 1
ATOM 1214 O O . ASP A 1 152 ? -22.866 -8.367 -2.629 1.00 94.06 152 ASP A O 1
ATOM 1218 N N . ILE A 1 153 ? -23.177 -6.920 -0.952 1.00 93.00 153 ILE A N 1
ATOM 1219 C CA . ILE A 1 153 ? -22.687 -7.792 0.128 1.00 93.00 153 ILE A CA 1
ATOM 1220 C C . ILE A 1 153 ? -23.608 -7.698 1.343 1.00 93.00 153 ILE A C 1
ATOM 1222 O O . ILE A 1 153 ? -24.418 -6.782 1.453 1.00 93.00 153 ILE A O 1
ATOM 1226 N N . SER A 1 154 ? -23.482 -8.629 2.287 1.00 95.06 154 SER A N 1
ATOM 1227 C CA . SER A 1 154 ? -24.269 -8.582 3.525 1.00 95.06 154 SER A CA 1
ATOM 1228 C C . SER A 1 154 ? -23.773 -7.506 4.504 1.00 95.06 154 SER A C 1
ATOM 1230 O O . SER A 1 154 ? -22.607 -7.105 4.491 1.00 95.06 154 SER A O 1
ATOM 1232 N N . GLU A 1 155 ? -24.649 -7.060 5.409 1.00 94.44 155 GLU A N 1
ATOM 1233 C CA . GLU A 1 155 ? -24.284 -6.106 6.469 1.00 94.44 155 GLU A CA 1
ATOM 1234 C C . GLU A 1 155 ? -23.192 -6.653 7.403 1.00 94.44 155 GLU A C 1
ATOM 1236 O O . GLU A 1 155 ? -22.293 -5.910 7.796 1.00 94.44 155 GLU A O 1
ATOM 1241 N N . GLU A 1 156 ? -23.203 -7.956 7.705 1.00 91.75 156 GLU A N 1
ATOM 1242 C CA . GLU A 1 156 ? -22.140 -8.614 8.481 1.00 91.75 156 GLU A CA 1
ATOM 1243 C C . GLU A 1 156 ? -20.774 -8.481 7.804 1.00 91.75 156 GLU A C 1
ATOM 1245 O O . GLU A 1 156 ? -19.768 -8.209 8.455 1.00 91.75 156 GLU A O 1
ATOM 1250 N N . GLU A 1 157 ? -20.728 -8.613 6.481 1.00 88.88 157 GLU A N 1
ATOM 1251 C CA . GLU A 1 157 ? -19.496 -8.483 5.711 1.00 88.88 157 GLU A CA 1
ATOM 1252 C C . GLU A 1 157 ? -19.000 -7.036 5.629 1.00 88.88 157 GLU A C 1
ATOM 1254 O O . GLU A 1 157 ? -17.787 -6.803 5.565 1.00 88.88 157 GLU A O 1
ATOM 1259 N N . VAL A 1 158 ? -19.915 -6.062 5.658 1.00 91.25 158 VAL A N 1
ATOM 1260 C CA . VAL A 1 158 ? -19.581 -4.639 5.814 1.00 91.25 158 VAL A CA 1
ATOM 1261 C C . VAL A 1 158 ? -18.981 -4.385 7.196 1.00 91.25 158 VAL A C 1
ATOM 1263 O O . VAL A 1 158 ? -17.935 -3.741 7.295 1.00 91.25 158 VAL A O 1
ATOM 1266 N N . LEU A 1 159 ? -19.600 -4.913 8.255 1.00 90.56 159 LEU A N 1
ATOM 1267 C CA . LEU A 1 159 ? -19.108 -4.791 9.629 1.00 90.56 159 LEU A CA 1
ATOM 1268 C C . LEU A 1 159 ? -17.736 -5.453 9.799 1.00 90.56 159 LEU A C 1
ATOM 1270 O O . LEU A 1 159 ? -16.835 -4.846 10.373 1.00 90.56 159 LEU A O 1
ATOM 1274 N N . GLU A 1 160 ? -17.531 -6.640 9.228 1.00 87.19 160 GLU A N 1
ATOM 1275 C CA . GLU A 1 160 ? -16.233 -7.323 9.216 1.00 87.19 160 GLU A CA 1
ATOM 1276 C C . GLU A 1 160 ? -15.159 -6.475 8.513 1.00 87.19 160 GLU A C 1
ATOM 1278 O O . GLU A 1 160 ? -14.034 -6.352 9.002 1.00 87.19 160 GLU A O 1
ATOM 1283 N N . ALA A 1 161 ? -15.490 -5.850 7.378 1.00 84.69 161 ALA A N 1
ATOM 1284 C CA . ALA A 1 161 ? -14.565 -4.976 6.660 1.00 84.69 161 ALA A CA 1
ATOM 1285 C C . ALA A 1 161 ? -14.247 -3.682 7.432 1.00 84.69 161 ALA A C 1
ATOM 1287 O O . ALA A 1 161 ? -13.106 -3.211 7.388 1.00 84.69 161 ALA A O 1
ATOM 1288 N N . LEU A 1 162 ? -15.229 -3.118 8.143 1.00 85.00 162 LEU A N 1
ATOM 1289 C CA . LEU A 1 162 ? -15.055 -1.962 9.027 1.00 85.00 162 LEU A CA 1
ATOM 1290 C C . LEU A 1 162 ? -14.167 -2.301 10.231 1.00 85.00 162 LEU A C 1
ATOM 1292 O O . LEU A 1 162 ? -13.253 -1.538 10.545 1.00 85.00 162 LEU A O 1
ATOM 1296 N N . GLU A 1 163 ? -14.376 -3.454 10.864 1.00 82.12 163 GLU A N 1
ATOM 1297 C CA . GLU A 1 163 ? -13.547 -3.915 11.981 1.00 82.12 163 GLU A CA 1
ATOM 1298 C C . GLU A 1 163 ? -12.119 -4.221 11.509 1.00 82.12 163 GLU A C 1
ATOM 1300 O O . GLU A 1 163 ? -11.140 -3.746 12.084 1.00 82.12 163 GLU A O 1
ATOM 1305 N N . GLY A 1 164 ? -11.985 -4.907 10.370 1.00 74.00 164 GLY A N 1
ATOM 1306 C CA . GLY A 1 164 ? -10.698 -5.152 9.724 1.00 74.00 164 GLY A CA 1
ATOM 1307 C C . GLY A 1 164 ? -9.955 -3.868 9.344 1.00 74.00 164 GLY A C 1
ATOM 1308 O O . GLY A 1 164 ? -8.727 -3.861 9.295 1.00 74.00 164 GLY A O 1
ATOM 1309 N N . ALA A 1 165 ? -10.655 -2.750 9.124 1.00 70.12 165 ALA A N 1
ATOM 1310 C CA . ALA A 1 165 ? -10.006 -1.466 8.882 1.00 70.12 165 ALA A CA 1
ATOM 1311 C C . ALA A 1 165 ? -9.257 -0.937 10.115 1.00 70.12 165 ALA A C 1
ATOM 1313 O O . ALA A 1 165 ? -8.226 -0.284 9.943 1.00 70.12 165 ALA A O 1
ATOM 1314 N N . ARG A 1 166 ? -9.705 -1.258 11.337 1.00 70.19 166 ARG A N 1
ATOM 1315 C CA . ARG A 1 166 ? -9.001 -0.901 12.583 1.00 70.19 166 ARG A CA 1
ATOM 1316 C C . ARG A 1 166 ? -7.680 -1.653 12.730 1.00 70.19 166 ARG A C 1
ATOM 1318 O O . ARG A 1 166 ? -6.721 -1.109 13.259 1.00 70.19 166 ARG A O 1
ATOM 1325 N N . ALA A 1 167 ? -7.582 -2.854 12.164 1.00 66.88 167 ALA A N 1
ATOM 1326 C CA . ALA A 1 167 ? -6.349 -3.641 12.134 1.00 66.88 167 ALA A CA 1
ATOM 1327 C C . ALA A 1 167 ? -5.255 -3.067 11.203 1.00 66.88 167 ALA A C 1
ATOM 1329 O O . ALA A 1 167 ? -4.113 -3.529 11.230 1.00 66.88 167 ALA A O 1
ATOM 1330 N N . TYR A 1 168 ? -5.585 -2.066 10.377 1.00 58.66 168 TYR A N 1
ATOM 1331 C CA . TYR A 1 168 ? -4.622 -1.388 9.504 1.00 58.66 168 TYR A CA 1
ATOM 1332 C C . TYR A 1 168 ? -3.734 -0.393 10.266 1.00 58.66 168 TYR A C 1
ATOM 1334 O O . TYR A 1 168 ? -2.569 -0.238 9.917 1.00 58.66 168 TYR A O 1
ATOM 1342 N N . HIS A 1 169 ? -4.247 0.244 11.325 1.00 62.69 169 HIS A N 1
ATOM 1343 C CA . HIS A 1 169 ? -3.489 1.181 12.155 1.00 62.69 169 HIS A CA 1
ATOM 1344 C C . HIS A 1 169 ? -3.671 0.845 13.635 1.00 62.69 169 HIS A C 1
ATOM 1346 O O . HIS A 1 169 ? -4.718 1.118 14.216 1.00 62.69 169 HIS A O 1
ATOM 1352 N N . ALA A 1 170 ? -2.634 0.283 14.255 1.00 66.06 170 ALA A N 1
ATOM 1353 C CA . ALA A 1 170 ? -2.570 0.199 15.706 1.00 66.06 170 ALA A CA 1
ATOM 1354 C C . ALA A 1 170 ? -2.227 1.584 16.274 1.00 66.06 170 ALA A C 1
ATOM 1356 O O . ALA A 1 170 ? -1.260 2.215 15.842 1.00 66.06 170 ALA A O 1
ATOM 1357 N N . VAL A 1 171 ? -3.022 2.058 17.233 1.00 73.31 171 VAL A N 1
ATOM 1358 C CA . VAL A 1 171 ? -2.687 3.257 18.009 1.00 73.31 171 VAL A CA 1
ATOM 1359 C C . VAL A 1 171 ? -1.590 2.881 19.003 1.00 73.31 171 VAL A C 1
ATOM 1361 O O . VAL A 1 171 ? -1.653 1.822 19.628 1.00 73.31 171 VAL A O 1
ATOM 1364 N N . SER A 1 172 ? -0.570 3.728 19.133 1.00 79.06 172 SER A N 1
ATOM 1365 C CA . SER A 1 172 ? 0.509 3.489 20.090 1.00 79.06 172 SER A CA 1
ATOM 1366 C C . SER A 1 172 ? 0.004 3.670 21.518 1.00 79.06 172 SER A C 1
ATOM 1368 O O . SER A 1 172 ? -0.701 4.633 21.817 1.00 79.06 172 SER A O 1
ATOM 1370 N N . LEU A 1 173 ? 0.418 2.781 22.422 1.00 81.56 173 LEU A N 1
ATOM 1371 C CA . LEU A 1 173 ? 0.172 2.961 23.853 1.00 81.56 173 LEU A CA 1
ATOM 1372 C C . LEU A 1 173 ? 0.900 4.192 24.399 1.00 81.56 173 LEU A C 1
ATOM 1374 O O . LEU A 1 173 ? 0.405 4.804 25.333 1.00 81.56 173 LEU A O 1
ATOM 1378 N N . SER A 1 174 ? 1.992 4.615 23.762 1.00 80.19 174 SER A N 1
ATOM 1379 C CA . SER A 1 174 ? 2.715 5.838 24.129 1.00 80.19 174 SER A CA 1
ATOM 1380 C C . SER A 1 174 ? 2.166 7.107 23.482 1.00 80.19 174 SER A C 1
ATOM 1382 O O . SER A 1 174 ? 2.813 8.150 23.494 1.00 80.19 174 SER A O 1
ATOM 1384 N N . THR A 1 175 ? 0.987 7.047 22.857 1.00 83.50 175 THR A N 1
ATOM 1385 C CA . THR A 1 175 ? 0.315 8.256 22.379 1.00 83.50 175 THR A CA 1
ATOM 1386 C C . THR A 1 175 ? -0.223 9.044 23.584 1.00 83.50 175 THR A C 1
ATOM 1388 O O . THR A 1 175 ? -0.978 8.470 24.371 1.00 83.50 175 THR A O 1
ATOM 1391 N N . PRO A 1 176 ? 0.121 10.341 23.739 1.00 80.75 176 PRO A N 1
ATOM 1392 C CA . PRO A 1 176 ? -0.412 11.170 24.816 1.00 80.75 176 PRO A CA 1
ATOM 1393 C C . PRO A 1 176 ? -1.933 11.297 24.733 1.00 80.75 176 PRO A C 1
ATOM 1395 O O . PRO A 1 176 ? -2.505 11.421 23.645 1.00 80.75 176 PRO A O 1
ATOM 1398 N N . THR A 1 177 ? -2.598 11.295 25.882 1.00 80.38 177 THR A N 1
ATOM 1399 C CA . THR A 1 177 ? -4.047 11.497 25.951 1.00 80.38 177 THR A CA 1
ATOM 1400 C C . THR A 1 177 ? -4.420 12.963 25.704 1.00 80.38 177 THR A C 1
ATOM 1402 O O . THR A 1 177 ? -3.657 13.884 25.985 1.00 80.38 177 THR A O 1
ATOM 1405 N N . ALA A 1 178 ? -5.642 13.208 25.219 1.00 74.44 178 ALA A N 1
ATOM 1406 C CA . ALA A 1 178 ? -6.148 14.571 25.014 1.00 74.44 178 ALA A CA 1
ATOM 1407 C C . ALA A 1 178 ? -6.368 15.348 26.329 1.00 74.44 178 ALA A C 1
ATOM 1409 O O . ALA A 1 178 ? -6.472 16.572 26.312 1.00 74.44 178 ALA A O 1
ATOM 1410 N N . VAL A 1 179 ? -6.471 14.636 27.456 1.00 73.94 179 VAL A N 1
ATOM 1411 C CA . VAL A 1 179 ? -6.770 15.205 28.777 1.00 73.94 179 VAL A CA 1
ATOM 1412 C C . VAL A 1 179 ? -5.494 15.683 29.472 1.00 73.94 179 VAL A C 1
ATOM 1414 O O . VAL A 1 179 ? -5.516 16.718 30.135 1.00 73.94 179 VAL A O 1
ATOM 1417 N N . ASN A 1 180 ? -4.381 14.962 29.302 1.00 74.62 180 ASN A N 1
ATOM 1418 C CA . ASN A 1 180 ? -3.081 15.340 29.842 1.00 74.62 180 ASN A CA 1
ATOM 1419 C C . ASN A 1 180 ? -1.946 14.862 28.922 1.00 74.62 180 ASN A C 1
ATOM 1421 O O . ASN A 1 180 ? -1.849 13.673 28.621 1.00 74.62 180 ASN A O 1
ATOM 1425 N N . GLN A 1 181 ? -1.073 15.792 28.520 1.00 72.06 181 GLN A N 1
ATOM 1426 C CA . GLN A 1 181 ? 0.084 15.509 27.662 1.00 72.06 181 GLN A CA 1
ATOM 1427 C C . GLN A 1 181 ? 1.145 14.643 28.357 1.00 72.06 181 GLN A C 1
ATOM 1429 O O . GLN A 1 181 ? 1.933 14.006 27.665 1.00 72.06 181 GLN A O 1
ATOM 1434 N N . ASP A 1 182 ? 1.126 14.578 29.693 1.00 77.44 182 ASP A N 1
ATOM 1435 C CA . ASP A 1 182 ? 2.016 13.727 30.492 1.00 77.44 182 ASP A CA 1
ATOM 1436 C C . ASP A 1 182 ? 1.459 12.311 30.721 1.00 77.44 182 ASP A C 1
ATOM 1438 O O . ASP A 1 182 ? 2.125 11.482 31.334 1.00 77.44 182 ASP A O 1
ATOM 1442 N N . THR A 1 183 ? 0.224 12.028 30.291 1.00 78.44 183 THR A N 1
ATOM 1443 C CA . THR A 1 183 ? -0.413 10.714 30.457 1.00 78.44 183 THR A CA 1
ATOM 1444 C C . THR A 1 183 ? -0.482 10.014 29.113 1.00 78.44 183 THR A C 1
ATOM 1446 O O . THR A 1 183 ? -1.100 10.526 28.175 1.00 78.44 183 THR A O 1
ATOM 1449 N N . GLU A 1 184 ? 0.131 8.839 29.021 1.00 87.00 184 GLU A N 1
ATOM 1450 C CA . GLU A 1 184 ? 0.099 8.008 27.824 1.00 87.00 184 GLU A CA 1
ATOM 1451 C C . GLU A 1 184 ? -1.183 7.158 27.790 1.00 87.00 184 GLU A C 1
ATOM 1453 O O . GLU A 1 184 ? -1.787 6.841 28.816 1.00 87.00 184 GLU A O 1
ATOM 1458 N N . LEU A 1 185 ? -1.627 6.761 26.595 1.00 82.38 185 LEU A N 1
ATOM 1459 C CA . LEU A 1 185 ? -2.776 5.865 26.411 1.00 82.38 185 LEU A CA 1
ATOM 1460 C C . LEU A 1 185 ? -2.617 4.551 27.193 1.00 82.38 185 LEU A C 1
ATOM 1462 O O . LEU A 1 185 ? -3.593 4.038 27.739 1.00 82.38 185 LEU A O 1
ATOM 1466 N N . GLY A 1 186 ? -1.394 4.032 27.293 1.00 81.44 186 GLY A N 1
ATOM 1467 C CA . GLY A 1 186 ? -1.062 2.840 28.068 1.00 81.44 186 GLY A CA 1
ATOM 1468 C C . GLY A 1 186 ? -1.343 2.985 29.561 1.00 81.44 186 GLY A C 1
ATOM 1469 O O . GLY A 1 186 ? -1.792 2.022 30.176 1.00 81.44 186 GLY A O 1
ATOM 1470 N N . ASP A 1 187 ? -1.181 4.184 30.122 1.00 81.25 187 ASP A N 1
ATOM 1471 C CA . ASP A 1 187 ? -1.414 4.446 31.549 1.00 81.25 187 ASP A CA 1
ATOM 1472 C C . ASP A 1 187 ? -2.904 4.408 31.915 1.00 81.25 187 ASP A C 1
ATOM 1474 O O . ASP A 1 187 ? -3.267 4.264 33.081 1.00 81.25 187 ASP A O 1
ATOM 1478 N N . THR A 1 188 ? -3.788 4.525 30.919 1.00 81.62 188 THR A N 1
ATOM 1479 C CA . THR A 1 188 ? -5.243 4.427 31.110 1.00 81.62 188 THR A CA 1
ATOM 1480 C C . THR A 1 188 ? -5.759 2.989 31.095 1.00 81.62 188 THR A C 1
ATOM 1482 O O . THR A 1 188 ? -6.917 2.746 31.442 1.00 81.62 188 THR A O 1
ATOM 1485 N N . LEU A 1 189 ? -4.922 2.022 30.703 1.00 80.75 189 LEU A N 1
ATOM 1486 C CA . LEU A 1 189 ? -5.303 0.616 30.671 1.00 80.75 189 LEU A CA 1
ATOM 1487 C C . LEU A 1 189 ? -5.234 0.025 32.079 1.00 80.75 189 LEU A C 1
ATOM 1489 O O . LEU A 1 189 ? -4.161 -0.229 32.623 1.00 80.75 189 LEU A O 1
ATOM 1493 N N . GLY A 1 190 ? -6.407 -0.231 32.655 1.00 79.50 190 GLY A N 1
ATOM 1494 C CA . GLY A 1 190 ? -6.522 -0.991 33.894 1.00 79.50 190 GLY A CA 1
ATOM 1495 C C . GLY A 1 190 ? -6.020 -2.426 33.727 1.00 79.50 190 GLY A C 1
ATOM 1496 O O . GLY A 1 190 ? -6.121 -3.023 32.653 1.00 79.50 190 GLY A O 1
ATOM 1497 N N . GLN A 1 191 ? -5.499 -2.990 34.812 1.00 78.69 191 GLN A N 1
ATOM 1498 C CA . GLN A 1 191 ? -5.179 -4.411 34.906 1.00 78.69 191 GLN A CA 1
ATOM 1499 C C . GLN A 1 191 ? -6.194 -5.111 35.807 1.00 78.69 191 GLN A C 1
ATOM 1501 O O . GLN A 1 191 ? -6.795 -4.485 36.681 1.00 78.69 191 GLN A O 1
ATOM 1506 N N . LEU A 1 192 ? -6.388 -6.409 35.579 1.00 77.12 192 LEU A N 1
ATOM 1507 C CA . LEU A 1 192 ? -7.090 -7.254 36.538 1.00 77.12 192 LEU A CA 1
ATOM 1508 C C . LEU A 1 192 ? -6.206 -7.390 37.782 1.00 77.12 192 LEU A C 1
ATOM 1510 O O . LEU A 1 192 ? -5.013 -7.669 37.663 1.00 77.12 192 LEU A O 1
ATOM 1514 N N . ASP A 1 193 ? -6.787 -7.135 38.952 1.00 78.69 193 ASP A N 1
ATOM 1515 C CA . ASP A 1 193 ? -6.109 -7.266 40.238 1.00 78.69 193 ASP A CA 1
ATOM 1516 C C . ASP A 1 193 ? -6.484 -8.608 40.876 1.00 78.69 193 ASP A C 1
ATOM 1518 O O . ASP A 1 193 ? -7.547 -8.757 41.487 1.00 78.69 193 ASP A O 1
ATOM 1522 N N . ASP A 1 194 ? -5.591 -9.586 40.718 1.00 76.31 194 ASP A N 1
ATOM 1523 C CA . ASP A 1 194 ? -5.741 -10.946 41.247 1.00 76.31 194 ASP A CA 1
ATOM 1524 C C . ASP A 1 194 ? -5.901 -10.972 42.785 1.00 76.31 194 ASP A C 1
ATOM 1526 O O . ASP A 1 194 ? -6.376 -11.961 43.351 1.00 76.31 194 ASP A O 1
ATOM 1530 N N . GLU A 1 195 ? -5.516 -9.905 43.499 1.00 79.44 195 GLU A N 1
ATOM 1531 C CA . GLU A 1 195 ? -5.672 -9.834 44.955 1.00 79.44 195 GLU A CA 1
ATOM 1532 C C . GLU A 1 195 ? -7.141 -9.676 45.371 1.00 79.44 195 GLU A C 1
ATOM 1534 O O . GLU A 1 195 ? -7.538 -10.222 46.403 1.00 79.44 195 GLU A O 1
ATOM 1539 N N . TYR A 1 196 ? -7.986 -9.030 44.558 1.00 79.94 196 TYR A N 1
ATOM 1540 C CA . TYR A 1 196 ? -9.429 -8.977 44.829 1.00 79.94 196 TYR A CA 1
ATOM 1541 C C . TYR A 1 196 ? -10.075 -10.361 44.726 1.00 79.94 196 TYR A C 1
ATOM 1543 O O . TYR A 1 196 ? -10.843 -10.747 45.610 1.00 79.94 196 TYR A O 1
ATOM 1551 N N . GLU A 1 197 ? -9.708 -11.137 43.703 1.00 79.44 197 GLU A N 1
ATOM 1552 C CA . GLU A 1 197 ? -10.193 -12.510 43.524 1.00 79.44 197 GLU A CA 1
ATOM 1553 C C . GLU A 1 197 ? -9.766 -13.399 44.706 1.00 79.44 197 GLU A C 1
ATOM 1555 O O . GLU A 1 197 ? -10.553 -14.185 45.239 1.00 79.44 197 GLU A O 1
ATOM 1560 N N . ARG A 1 198 ? -8.540 -13.213 45.212 1.00 81.44 198 ARG A N 1
ATOM 1561 C CA . ARG A 1 198 ? -8.041 -13.916 46.406 1.00 81.44 198 ARG A CA 1
ATOM 1562 C C . ARG A 1 198 ? -8.787 -13.569 47.686 1.00 81.44 198 ARG A C 1
ATOM 1564 O O . ARG A 1 198 ? -8.973 -14.460 48.520 1.00 81.44 198 ARG A O 1
ATOM 1571 N N . VAL A 1 199 ? -9.173 -12.307 47.870 1.00 86.38 199 VAL A N 1
ATOM 1572 C CA . VAL A 1 199 ? -9.949 -11.862 49.037 1.00 86.38 199 VAL A CA 1
ATOM 1573 C C . VAL A 1 199 ? -11.341 -12.483 49.014 1.00 86.38 199 VAL A C 1
ATOM 1575 O O . VAL A 1 199 ? -11.781 -13.012 50.035 1.00 86.38 199 VAL A O 1
ATOM 1578 N N . GLU A 1 200 ? -12.004 -12.488 47.858 1.00 84.19 200 GLU A N 1
ATOM 1579 C CA . GLU A 1 200 ? -13.308 -13.135 47.687 1.00 84.19 200 GLU A CA 1
ATOM 1580 C C . GLU A 1 200 ? -13.231 -14.636 48.006 1.00 84.19 200 GLU A C 1
ATOM 1582 O O . GLU A 1 200 ? -14.013 -15.149 48.814 1.00 84.19 200 GLU A O 1
ATOM 1587 N N . LEU A 1 201 ? -12.211 -15.322 47.478 1.00 81.19 201 LEU A N 1
ATOM 1588 C CA . LEU A 1 201 ? -11.922 -16.721 47.797 1.00 81.19 201 LEU A CA 1
ATOM 1589 C C . LEU A 1 201 ? -11.674 -16.944 49.294 1.00 81.19 201 LEU A C 1
ATOM 1591 O O . LEU A 1 201 ? -12.218 -17.890 49.860 1.00 81.19 201 LEU A O 1
ATOM 1595 N N . HIS A 1 202 ? -10.889 -16.090 49.959 1.00 81.38 202 HIS A N 1
ATOM 1596 C CA . HIS A 1 202 ? -10.632 -16.204 51.400 1.00 81.38 202 HIS A CA 1
ATOM 1597 C C . HIS A 1 202 ? -11.899 -16.018 52.242 1.00 81.38 202 HIS A C 1
ATOM 1599 O O . HIS A 1 202 ? -12.110 -16.764 53.202 1.00 81.38 202 HIS A O 1
ATOM 1605 N N . LEU A 1 203 ? -12.750 -15.055 51.880 1.00 85.00 203 LEU A N 1
ATOM 1606 C CA . LEU A 1 203 ? -14.026 -14.814 52.554 1.00 85.00 203 LEU A CA 1
ATOM 1607 C C . LEU A 1 203 ? -14.986 -15.998 52.386 1.00 85.00 203 LEU A C 1
ATOM 1609 O O . LEU A 1 203 ? -15.667 -16.363 53.343 1.00 85.00 203 LEU A O 1
ATOM 1613 N N . ALA A 1 204 ? -14.997 -16.636 51.214 1.00 84.00 204 ALA A N 1
ATOM 1614 C CA . ALA A 1 204 ? -15.773 -17.850 50.968 1.00 84.00 204 ALA A CA 1
ATOM 1615 C C . ALA A 1 204 ? -15.194 -19.087 51.689 1.00 84.00 204 ALA A C 1
ATOM 1617 O O . ALA A 1 204 ? -15.942 -19.929 52.189 1.00 84.00 204 ALA A O 1
ATOM 1618 N N . LEU A 1 205 ? -13.863 -19.194 51.780 1.00 83.69 205 LEU A N 1
ATOM 1619 C CA . LEU A 1 205 ? -13.156 -20.302 52.432 1.00 83.69 205 LEU A CA 1
ATOM 1620 C C . LEU A 1 205 ? -13.289 -20.288 53.958 1.00 83.69 205 LEU A C 1
ATOM 1622 O O . LEU A 1 205 ? -13.344 -21.356 54.562 1.00 83.69 205 LEU A O 1
ATOM 1626 N N . GLY A 1 206 ? -13.351 -19.114 54.592 1.00 82.50 206 GLY A N 1
ATOM 1627 C CA . GLY A 1 206 ? -13.405 -18.982 56.054 1.00 82.50 206 GLY A CA 1
ATOM 1628 C C . GLY A 1 206 ? -14.529 -19.799 56.715 1.00 82.50 206 GLY A C 1
ATOM 1629 O O . GLY A 1 206 ? -14.234 -20.654 57.555 1.00 82.50 206 GLY A O 1
ATOM 1630 N N . PRO A 1 207 ? -15.805 -19.609 56.327 1.00 85.62 207 PRO A N 1
ATOM 1631 C CA . PRO A 1 207 ? -16.925 -20.394 56.849 1.00 85.62 207 PRO A CA 1
ATOM 1632 C C . PRO A 1 207 ? -16.818 -21.893 56.538 1.00 85.62 207 PRO A C 1
ATOM 1634 O O . PRO A 1 207 ? -17.156 -22.722 57.381 1.00 85.62 207 PRO A O 1
ATOM 1637 N N . ALA A 1 208 ? -16.315 -22.253 55.352 1.00 83.56 208 ALA A N 1
ATOM 1638 C CA . ALA A 1 208 ? -16.139 -23.648 54.948 1.00 83.56 208 ALA A CA 1
ATOM 1639 C C . ALA A 1 208 ? -15.056 -24.359 55.778 1.00 83.56 208 ALA A C 1
ATOM 1641 O O . ALA A 1 208 ? -15.238 -25.508 56.174 1.00 83.56 208 ALA A O 1
ATOM 1642 N N . LEU A 1 209 ? -13.957 -23.668 56.099 1.00 82.44 209 LEU A N 1
ATOM 1643 C CA . LEU A 1 209 ? -12.912 -24.172 56.990 1.00 82.44 209 LEU A CA 1
ATOM 1644 C C . LEU A 1 209 ? -13.402 -24.263 58.440 1.00 82.44 209 LEU A C 1
ATOM 1646 O O . LEU A 1 209 ? -13.074 -25.228 59.123 1.00 82.44 209 LEU A O 1
ATOM 1650 N N . ALA A 1 210 ? -14.221 -23.313 58.900 1.00 85.06 210 ALA A N 1
ATOM 1651 C CA . ALA A 1 210 ? -14.785 -23.319 60.251 1.00 85.06 210 ALA A CA 1
ATOM 1652 C C . ALA A 1 210 ? -15.767 -24.481 60.507 1.00 85.06 210 ALA A C 1
ATOM 1654 O O . ALA A 1 210 ? -15.952 -24.875 61.656 1.00 85.06 210 ALA A O 1
ATOM 1655 N N . ALA A 1 211 ? -16.371 -25.046 59.455 1.00 87.31 211 ALA A N 1
ATOM 1656 C CA . ALA A 1 211 ? -17.233 -26.227 59.547 1.00 87.31 211 ALA A CA 1
ATOM 1657 C C . ALA A 1 211 ? -16.458 -27.551 59.706 1.00 87.31 211 ALA A C 1
ATOM 1659 O O . ALA A 1 211 ? -17.051 -28.572 60.054 1.00 87.31 211 ALA A O 1
ATOM 1660 N N . LEU A 1 212 ? -15.147 -27.548 59.450 1.00 86.69 212 LEU A N 1
ATOM 1661 C CA . LEU A 1 212 ? -14.278 -28.714 59.605 1.00 86.69 212 LEU A CA 1
ATOM 1662 C C . LEU A 1 212 ? -13.832 -28.881 61.060 1.00 86.69 212 LEU A C 1
ATOM 1664 O O . LEU A 1 212 ? -13.662 -27.905 61.793 1.00 86.69 212 LEU A O 1
ATOM 1668 N N . THR A 1 213 ? -13.553 -30.118 61.465 1.00 90.19 213 THR A N 1
ATOM 1669 C CA . THR A 1 213 ? -12.949 -30.401 62.775 1.00 90.19 213 THR A CA 1
ATOM 1670 C C . THR A 1 213 ? -11.504 -29.892 62.848 1.00 90.19 213 THR A C 1
ATOM 1672 O O . THR A 1 213 ? -10.822 -29.764 61.830 1.00 90.19 213 THR A O 1
ATOM 1675 N N . GLU A 1 214 ? -10.973 -29.663 64.056 1.00 83.81 214 GLU A N 1
ATOM 1676 C CA . GLU A 1 214 ? -9.588 -29.182 64.243 1.00 83.81 214 GLU A CA 1
ATOM 1677 C C . GLU A 1 214 ? -8.542 -30.056 63.528 1.00 83.81 214 GLU A C 1
ATOM 1679 O O . GLU A 1 214 ? -7.541 -29.556 63.008 1.00 83.81 214 GLU A O 1
ATOM 1684 N N . ARG A 1 215 ? -8.775 -31.374 63.466 1.00 85.06 215 ARG A N 1
ATOM 1685 C CA . ARG A 1 215 ? -7.889 -32.314 62.770 1.00 85.06 215 ARG A CA 1
ATOM 1686 C C . ARG A 1 215 ? -7.946 -32.124 61.253 1.00 85.06 215 ARG A C 1
ATOM 1688 O O . ARG A 1 215 ? -6.900 -32.153 60.610 1.00 85.06 215 ARG A O 1
ATOM 1695 N N . GLU A 1 216 ? -9.129 -31.912 60.689 1.00 86.75 216 GLU A N 1
ATOM 1696 C CA . GLU A 1 216 ? -9.328 -31.690 59.252 1.00 86.75 216 GLU A CA 1
ATOM 1697 C C . GLU A 1 216 ? -8.776 -30.331 58.810 1.00 86.75 216 GLU A C 1
ATOM 1699 O O . GLU A 1 216 ? -8.043 -30.269 57.824 1.00 86.75 216 GLU A O 1
ATOM 1704 N N . GLN A 1 217 ? -9.003 -29.265 59.586 1.00 83.75 217 GLN A N 1
ATOM 1705 C CA . GLN A 1 217 ? -8.406 -27.946 59.333 1.00 83.75 217 GLN A CA 1
ATOM 1706 C C . GLN A 1 217 ? -6.871 -28.009 59.306 1.00 83.75 217 GLN A C 1
ATOM 1708 O O . GLN A 1 217 ? -6.217 -27.388 58.464 1.00 83.75 217 GLN A O 1
ATOM 1713 N N . LYS A 1 218 ? -6.279 -28.795 60.214 1.00 81.88 218 LYS A N 1
ATOM 1714 C CA . LYS A 1 218 ? -4.826 -28.981 60.302 1.00 81.88 218 LYS A CA 1
ATOM 1715 C C . LYS A 1 218 ? -4.266 -29.790 59.132 1.00 81.88 218 LYS A C 1
ATOM 1717 O O . LYS A 1 218 ? -3.170 -29.499 58.670 1.00 81.88 218 LYS A O 1
ATOM 1722 N N . VAL A 1 219 ? -5.014 -30.763 58.612 1.00 83.56 219 VAL A N 1
ATOM 1723 C CA . VAL A 1 219 ? -4.637 -31.492 57.389 1.00 83.56 219 VAL A CA 1
ATOM 1724 C C . VAL A 1 219 ? -4.721 -30.581 56.161 1.00 83.56 219 VAL A C 1
ATOM 1726 O O . VAL A 1 219 ? -3.791 -30.572 55.359 1.00 83.56 219 VAL A O 1
ATOM 1729 N N . VAL A 1 220 ? -5.777 -29.770 56.034 1.00 81.69 220 VAL A N 1
ATOM 1730 C CA . VAL A 1 220 ? -5.963 -28.851 54.897 1.00 81.69 220 VAL A CA 1
ATOM 1731 C C . VAL A 1 220 ? -4.893 -27.753 54.865 1.00 81.69 220 VAL A C 1
ATOM 1733 O O . VAL A 1 220 ? -4.347 -27.483 53.798 1.00 81.69 220 VAL A O 1
ATOM 1736 N N . SER A 1 221 ? -4.524 -27.164 56.009 1.00 77.88 221 SER A N 1
ATOM 1737 C CA . SER A 1 221 ? -3.475 -26.127 56.070 1.00 77.88 221 SER A CA 1
ATOM 1738 C C . SER A 1 221 ? -2.064 -26.660 55.784 1.00 77.88 221 SER A C 1
ATOM 1740 O O . SER A 1 221 ? -1.243 -25.979 55.164 1.00 77.88 221 SER A O 1
ATOM 1742 N N . LEU A 1 222 ? -1.779 -27.903 56.183 1.00 77.19 222 LEU A N 1
ATOM 1743 C CA . LEU A 1 222 ? -0.515 -28.575 55.871 1.00 77.19 222 LEU A CA 1
ATOM 1744 C C . LEU A 1 222 ? -0.452 -29.046 54.408 1.00 77.19 222 LEU A C 1
ATOM 1746 O O . LEU A 1 222 ? 0.614 -29.009 53.797 1.00 77.19 222 LEU A O 1
ATOM 1750 N N . ALA A 1 223 ? -1.579 -29.457 53.822 1.00 72.06 223 ALA A N 1
ATOM 1751 C CA . ALA A 1 223 ? -1.649 -29.885 52.426 1.00 72.06 223 ALA A CA 1
ATOM 1752 C C . ALA A 1 223 ? -1.601 -28.705 51.435 1.00 72.06 223 ALA A C 1
ATOM 1754 O O . ALA A 1 223 ? -0.955 -28.811 50.389 1.00 72.06 223 ALA A O 1
ATOM 1755 N N . SER A 1 224 ? -2.230 -27.569 51.764 1.00 62.84 224 SER A N 1
ATOM 1756 C CA . SER A 1 224 ? -2.286 -26.384 50.891 1.00 62.84 224 SER A CA 1
ATOM 1757 C C . SER A 1 224 ? -0.942 -25.659 50.759 1.00 62.84 224 SER A C 1
ATOM 1759 O O . SER A 1 224 ? -0.650 -25.080 49.715 1.00 62.84 224 SER A O 1
ATOM 1761 N N . THR A 1 225 ? -0.081 -25.739 51.777 1.00 55.69 225 THR A N 1
ATOM 1762 C CA . THR A 1 225 ? 1.270 -25.150 51.760 1.00 55.69 225 THR A CA 1
ATOM 1763 C C . THR A 1 225 ? 2.301 -26.014 51.026 1.00 55.69 225 THR A C 1
ATOM 1765 O O . THR A 1 225 ? 3.307 -25.493 50.545 1.00 55.69 225 THR A O 1
ATOM 1768 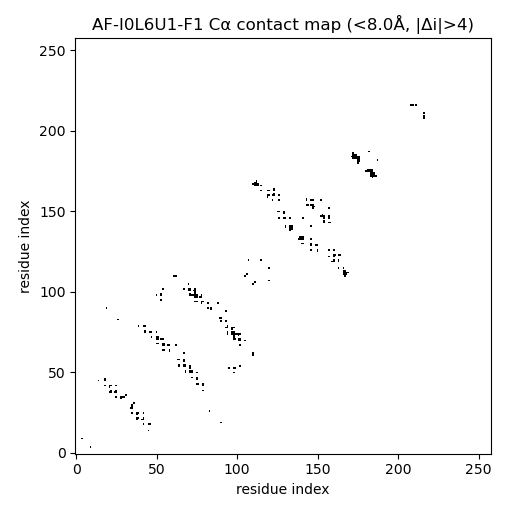N N . ALA A 1 226 ? 2.046 -27.318 50.880 1.00 48.88 226 ALA A N 1
ATOM 1769 C CA . ALA A 1 226 ? 2.940 -28.253 50.194 1.00 48.88 226 ALA A CA 1
ATOM 1770 C C . ALA A 1 226 ? 2.746 -28.291 48.664 1.00 48.88 226 ALA A C 1
ATOM 1772 O O . ALA A 1 226 ? 3.656 -28.703 47.944 1.00 48.88 226 ALA A O 1
ATOM 1773 N N . THR A 1 227 ? 1.597 -27.832 48.154 1.00 47.00 227 THR A N 1
ATOM 1774 C CA . THR A 1 227 ? 1.256 -27.856 46.720 1.00 47.00 227 THR A CA 1
ATOM 1775 C C . THR A 1 227 ? 0.890 -26.457 46.228 1.00 47.00 227 THR A C 1
ATOM 1777 O O . THR A 1 227 ? -0.257 -26.174 45.907 1.00 47.00 227 THR A O 1
ATOM 1780 N N . SER A 1 228 ? 1.869 -25.554 46.158 1.00 38.72 228 SER A N 1
ATOM 1781 C CA . SER A 1 228 ? 1.721 -24.318 45.383 1.00 38.72 228 SER A CA 1
ATOM 1782 C C . SER A 1 228 ? 2.763 -24.313 44.262 1.00 38.72 228 SER A C 1
ATOM 1784 O O . SER A 1 228 ? 3.967 -24.285 44.551 1.00 38.72 228 SER A O 1
ATOM 1786 N N . PRO A 1 229 ? 2.363 -24.384 42.977 1.00 42.38 229 PRO A N 1
ATOM 1787 C CA . PRO A 1 229 ? 3.296 -24.141 41.896 1.00 42.38 229 PRO A CA 1
ATOM 1788 C C . PRO A 1 229 ? 3.700 -22.672 41.999 1.00 42.38 229 PRO A C 1
ATOM 1790 O O . PRO A 1 229 ? 2.858 -21.778 42.000 1.00 42.38 229 PRO A O 1
ATOM 1793 N N . ARG A 1 230 ? 5.002 -22.426 42.148 1.00 37.34 230 ARG A N 1
ATOM 1794 C CA . ARG A 1 230 ? 5.583 -21.085 42.247 1.00 37.34 230 ARG A CA 1
ATOM 1795 C C . ARG A 1 230 ? 5.096 -20.219 41.078 1.00 37.34 230 ARG A C 1
ATOM 1797 O O . ARG A 1 230 ? 5.670 -20.288 39.993 1.00 37.34 230 ARG A O 1
ATOM 1804 N N . HIS A 1 231 ? 4.097 -19.371 41.301 1.00 42.78 231 HIS A N 1
ATOM 1805 C CA . HIS A 1 231 ? 3.794 -18.274 40.392 1.00 42.78 231 HIS A CA 1
ATOM 1806 C C . HIS A 1 231 ? 4.950 -17.275 40.488 1.00 42.78 231 HIS A C 1
ATOM 1808 O O . HIS A 1 231 ? 5.070 -16.504 41.440 1.00 42.78 231 HIS A O 1
ATOM 1814 N N . ARG A 1 232 ? 5.863 -17.329 39.512 1.00 37.03 232 ARG A N 1
ATOM 1815 C CA . ARG A 1 232 ? 6.792 -16.230 39.246 1.00 37.03 232 ARG A CA 1
ATOM 1816 C C . ARG A 1 232 ? 5.954 -15.041 38.787 1.00 37.03 232 ARG A C 1
ATOM 1818 O O . ARG A 1 232 ? 5.512 -15.014 37.646 1.00 37.03 232 ARG A O 1
ATOM 1825 N N . SER A 1 233 ? 5.773 -14.063 39.664 1.00 36.12 233 SER A N 1
ATOM 1826 C CA . SER A 1 233 ? 5.409 -12.713 39.241 1.00 36.12 233 SER A CA 1
ATOM 1827 C C . SER A 1 233 ? 6.498 -12.199 38.279 1.00 36.12 233 SER A C 1
ATOM 1829 O O . SER A 1 233 ? 7.692 -12.363 38.583 1.00 36.12 233 SER A O 1
ATOM 1831 N N . PRO A 1 234 ? 6.158 -11.645 37.101 1.00 37.81 234 PRO A N 1
ATOM 1832 C CA . PRO A 1 234 ? 7.148 -10.984 36.271 1.00 37.81 234 PRO A CA 1
ATOM 1833 C C . PRO A 1 234 ? 7.595 -9.731 37.025 1.00 37.81 234 PRO A C 1
ATOM 1835 O O . PRO A 1 234 ? 6.788 -8.879 37.384 1.00 37.81 234 PRO A O 1
ATOM 1838 N N . ARG A 1 235 ? 8.897 -9.648 37.317 1.00 34.78 235 ARG A N 1
ATOM 1839 C CA . ARG A 1 235 ? 9.524 -8.451 37.889 1.00 34.78 235 ARG A CA 1
ATOM 1840 C C . ARG A 1 235 ? 9.029 -7.212 37.140 1.00 34.78 235 ARG A C 1
ATOM 1842 O O . ARG A 1 235 ? 9.214 -7.132 35.928 1.00 34.78 235 ARG A O 1
ATOM 1849 N N . ALA A 1 236 ? 8.480 -6.254 37.884 1.00 37.75 236 ALA A N 1
ATOM 1850 C CA . ALA A 1 236 ? 8.262 -4.896 37.410 1.00 37.75 236 ALA A CA 1
ATOM 1851 C C . ALA A 1 236 ? 9.535 -4.378 36.708 1.00 37.75 236 ALA A C 1
ATOM 1853 O O . ALA A 1 236 ? 10.642 -4.618 37.217 1.00 37.75 236 ALA A O 1
ATOM 1854 N N . PRO A 1 237 ? 9.426 -3.698 35.553 1.00 36.34 237 PRO A N 1
ATOM 1855 C CA . PRO A 1 237 ? 10.583 -3.065 34.949 1.00 36.34 237 PRO A CA 1
ATOM 1856 C C . PRO A 1 237 ? 11.118 -2.010 35.919 1.00 36.34 237 PRO A C 1
ATOM 1858 O O . PRO A 1 237 ? 10.384 -1.169 36.435 1.00 36.34 237 PRO A O 1
ATOM 1861 N N . ALA A 1 238 ? 12.416 -2.107 36.201 1.00 39.81 238 ALA A N 1
ATOM 1862 C CA . ALA A 1 238 ? 13.138 -1.122 36.982 1.00 39.81 238 ALA A CA 1
ATOM 1863 C C . ALA A 1 238 ? 12.933 0.264 36.359 1.00 39.81 238 ALA A C 1
ATOM 1865 O O . ALA A 1 238 ? 13.163 0.452 35.164 1.00 39.81 238 ALA A O 1
ATOM 1866 N N . SER A 1 239 ? 12.525 1.225 37.182 1.00 38.50 239 SER A N 1
ATOM 1867 C CA . SER A 1 239 ? 12.495 2.636 36.823 1.00 38.50 239 SER A CA 1
ATOM 1868 C C . SER A 1 239 ? 13.862 3.073 36.272 1.00 38.50 239 SER A C 1
ATOM 1870 O O . SER A 1 239 ? 14.905 2.699 36.829 1.00 38.50 239 SER A O 1
ATOM 1872 N N . PRO A 1 240 ? 13.908 3.845 35.171 1.00 39.06 240 PRO A N 1
ATOM 1873 C CA . PRO A 1 240 ? 15.169 4.322 34.639 1.00 39.06 240 PRO A CA 1
ATOM 1874 C C . PRO A 1 240 ? 15.760 5.332 35.622 1.00 39.06 240 PRO A C 1
ATOM 1876 O O . PRO A 1 240 ? 15.123 6.298 36.041 1.00 39.06 240 PRO A O 1
ATOM 1879 N N . ARG A 1 241 ? 17.004 5.067 36.019 1.00 32.62 241 ARG A N 1
ATOM 1880 C CA . ARG A 1 241 ? 17.817 5.947 36.855 1.00 32.62 241 ARG A CA 1
ATOM 1881 C C . ARG A 1 241 ? 17.862 7.342 36.230 1.00 32.62 241 ARG A C 1
ATOM 1883 O O . ARG A 1 241 ? 18.341 7.490 35.110 1.00 32.62 241 ARG A O 1
ATOM 1890 N N . CYS A 1 242 ? 17.445 8.351 36.993 1.00 32.81 242 CYS A N 1
ATOM 1891 C CA . CYS A 1 242 ? 17.744 9.753 36.726 1.00 32.81 242 CYS A CA 1
ATOM 1892 C C . CYS A 1 242 ? 19.261 9.948 36.587 1.00 32.81 242 CYS A C 1
ATOM 1894 O O . CYS A 1 242 ? 19.981 10.068 37.578 1.00 32.81 242 CYS A O 1
ATOM 1896 N N . THR A 1 243 ? 19.755 10.020 35.356 1.00 38.00 243 THR A N 1
ATOM 1897 C CA . THR A 1 243 ? 21.018 10.685 35.042 1.00 38.00 243 THR A CA 1
ATOM 1898 C C . THR A 1 243 ? 20.740 12.175 34.923 1.00 38.00 243 THR A C 1
ATOM 1900 O O . THR A 1 243 ? 20.428 12.679 33.849 1.00 38.00 243 THR A O 1
ATOM 1903 N N . SER A 1 244 ? 20.839 12.885 36.043 1.00 37.84 244 SER A N 1
ATOM 1904 C CA . SER A 1 244 ? 20.953 14.340 36.058 1.00 37.84 244 SER A CA 1
ATOM 1905 C C . SER A 1 244 ? 22.251 14.692 36.769 1.00 37.84 244 SER A C 1
ATOM 1907 O O . SER A 1 244 ? 22.366 14.638 37.992 1.00 37.84 244 SER A O 1
ATOM 1909 N N . ALA A 1 245 ? 23.265 14.969 35.954 1.00 42.72 245 ALA A N 1
ATOM 1910 C CA . ALA A 1 245 ? 24.486 15.622 36.370 1.00 42.72 245 ALA A CA 1
ATOM 1911 C C . ALA A 1 245 ? 24.203 17.125 36.494 1.00 42.72 245 ALA A C 1
ATOM 1913 O O . ALA A 1 245 ? 24.032 17.810 35.489 1.00 42.72 245 ALA A O 1
ATOM 1914 N N . ALA A 1 246 ? 24.182 17.639 37.722 1.00 38.69 246 ALA A N 1
ATOM 1915 C CA . ALA A 1 246 ? 24.402 19.054 38.003 1.00 38.69 246 ALA A CA 1
ATOM 1916 C C . ALA A 1 246 ? 25.089 19.203 39.376 1.00 38.69 246 ALA A C 1
ATOM 1918 O O . ALA A 1 246 ? 24.807 18.419 40.286 1.00 38.69 246 ALA A O 1
ATOM 1919 N N . PRO A 1 247 ? 26.025 20.154 39.550 1.00 39.66 247 PRO A N 1
ATOM 1920 C CA . PRO A 1 247 ? 26.936 20.168 40.687 1.00 39.66 247 PRO A CA 1
ATOM 1921 C C . PRO A 1 247 ? 26.322 20.863 41.910 1.00 39.66 247 PRO A C 1
ATOM 1923 O O . PRO A 1 247 ? 25.859 22.000 41.829 1.00 39.66 247 PRO A O 1
ATOM 1926 N N . CYS A 1 248 ? 26.391 20.205 43.071 1.00 31.81 248 CYS A N 1
ATOM 1927 C CA . CYS A 1 248 ? 26.096 20.811 44.372 1.00 31.81 248 CYS A CA 1
ATOM 1928 C C . CYS A 1 248 ? 27.065 21.973 44.685 1.00 31.81 248 CYS A C 1
ATOM 1930 O O . CYS A 1 248 ? 28.284 21.771 44.652 1.00 31.81 248 CYS A O 1
ATOM 1932 N N . PRO A 1 249 ? 26.574 23.164 45.081 1.00 41.62 249 PRO A N 1
ATOM 1933 C CA . PRO A 1 249 ? 27.429 24.246 45.547 1.00 41.62 249 PRO A CA 1
ATOM 1934 C C . PRO A 1 249 ? 27.919 23.973 46.978 1.00 41.62 249 PRO A C 1
ATOM 1936 O O . PRO A 1 249 ? 27.139 23.782 47.913 1.00 41.62 249 PRO A O 1
ATOM 1939 N N . ARG A 1 250 ? 29.246 23.987 47.152 1.00 34.59 250 ARG A N 1
ATOM 1940 C CA . ARG A 1 250 ? 29.939 23.942 48.447 1.00 34.59 250 ARG A CA 1
ATOM 1941 C C . ARG A 1 250 ? 29.500 25.122 49.325 1.00 34.59 250 ARG A C 1
ATOM 1943 O O . ARG A 1 250 ? 29.839 26.263 49.032 1.00 34.59 250 ARG A O 1
ATOM 1950 N N . ARG A 1 251 ? 28.827 24.855 50.449 1.00 39.12 251 ARG A N 1
ATOM 1951 C CA . ARG A 1 251 ? 28.746 25.801 51.574 1.00 39.12 251 ARG A CA 1
ATOM 1952 C C . ARG A 1 251 ? 29.863 25.493 52.565 1.00 39.12 251 ARG A C 1
ATOM 1954 O O . ARG A 1 251 ? 29.807 24.519 53.306 1.00 39.12 251 ARG A O 1
ATOM 1961 N N . SER A 1 252 ? 30.869 26.356 52.565 1.00 37.88 252 SER A N 1
ATOM 1962 C CA . SER A 1 252 ? 31.864 26.500 53.621 1.00 37.88 252 SER A CA 1
ATOM 1963 C C . SER A 1 252 ? 31.195 26.956 54.921 1.00 37.88 252 SER A C 1
ATOM 1965 O O . SER A 1 252 ? 30.591 28.028 54.969 1.00 37.88 252 SER A O 1
ATOM 1967 N N . ARG A 1 253 ? 31.338 26.175 55.990 1.00 40.22 253 ARG A N 1
ATOM 1968 C CA . ARG A 1 253 ? 31.261 26.677 57.365 1.00 40.22 253 ARG A CA 1
ATOM 1969 C C . ARG A 1 253 ? 32.489 26.166 58.105 1.00 40.22 253 ARG A C 1
ATOM 1971 O O . ARG A 1 253 ? 32.554 25.001 58.476 1.00 40.22 253 ARG A O 1
ATOM 1978 N N . SER A 1 254 ? 33.476 27.043 58.238 1.00 38.34 254 SER A N 1
ATOM 1979 C CA . SER A 1 254 ? 34.583 26.908 59.175 1.00 38.34 254 SER A CA 1
ATOM 1980 C C . SER A 1 254 ? 34.083 27.237 60.580 1.00 38.34 254 SER A C 1
ATOM 1982 O O . SER A 1 254 ? 33.457 28.276 60.793 1.00 38.34 254 SER A O 1
ATOM 1984 N N . CYS A 1 255 ? 34.371 26.346 61.522 1.00 35.28 255 CYS A N 1
ATOM 1985 C CA . CYS A 1 255 ? 34.292 26.595 62.954 1.00 35.28 255 CYS A CA 1
ATOM 1986 C C . CYS A 1 255 ? 35.402 27.558 63.397 1.00 35.28 255 CYS A C 1
ATOM 1988 O O . CYS A 1 255 ? 36.531 27.434 62.926 1.00 35.28 255 CYS A O 1
ATOM 1990 N N . ALA A 1 256 ? 35.105 28.417 64.370 1.00 34.25 256 ALA A N 1
ATOM 1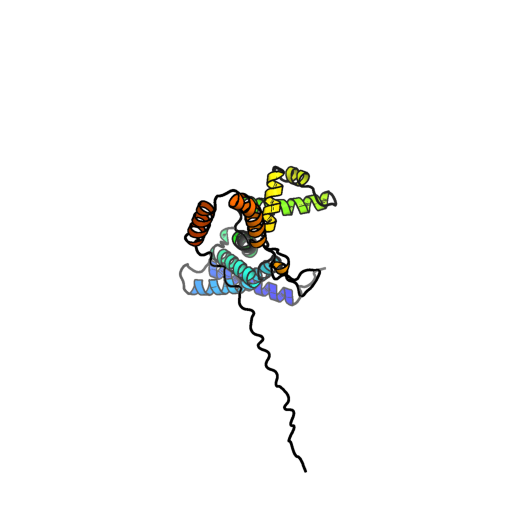991 C CA . ALA A 1 256 ? 36.066 28.863 65.377 1.00 34.25 256 ALA A CA 1
ATOM 1992 C C . ALA A 1 256 ? 35.306 29.312 66.639 1.00 34.25 256 ALA A C 1
ATOM 1994 O O . ALA A 1 256 ? 34.361 30.097 66.516 1.00 34.25 256 ALA A O 1
ATOM 1995 N N . PRO A 1 257 ? 35.681 28.829 67.835 1.00 45.47 257 PRO A N 1
ATOM 1996 C CA . PRO A 1 257 ? 35.403 29.499 69.094 1.00 45.47 257 PRO A CA 1
ATOM 1997 C C . PRO A 1 257 ? 36.651 30.248 69.600 1.00 45.47 257 PRO A C 1
ATOM 1999 O O . PRO A 1 257 ? 37.739 29.679 69.613 1.00 45.47 257 PRO A O 1
ATOM 2002 N N . THR A 1 258 ? 36.412 31.448 70.140 1.00 37.97 258 THR A N 1
ATOM 2003 C CA . THR A 1 258 ? 37.317 32.328 70.921 1.00 37.97 258 THR A CA 1
ATOM 2004 C C . THR A 1 258 ? 38.430 33.045 70.165 1.00 37.97 258 THR A C 1
ATOM 2006 O O . THR A 1 258 ? 39.321 32.377 69.604 1.00 37.97 258 THR A O 1
#

Radius of gyration: 34.18 Å; Cα contacts (8 Å, |Δi|>4): 173; chains: 1; bounding box: 65×65×101 Å

Sequence (258 aa):
MDVAPTRGEQVRQAADEDAAALLAEYVRTEVDTARRQELRTEVIRAFLPLARNLALRYHGRGEPLDDLVQTATIGLINAVDRFDPGFGIDFVGYAVPTITGEIKRHFRDRTWALRVPRRVQERRSALTRATQFLTHRLERSPTVAELAVELDISEEEVLEALEGARAYHAVSLSTPTAVNQDTELGDTLGQLDDEYERVELHLALGPALAALTEREQKVVSLASTATSPRHRSPRAPASPRCTSAAPCPRRSRSCAPT

Mean predicted aligned error: 16.88 Å